Protein AF-T2G979-F1 (afdb_monomer_lite)

Sequence (339 aa):
MAGELAKRINELEETTSPAGTDSLAVDTSTGTRRATVNTLRNLATAVPPMNGVAAVGASLKAAREDHIHPTDTSRMPATHPASAITGLGDATPAAVAETGVIGTSTKPARQDHVHPVPAWIARRLTGHVTVSLNASMSAAQIQATVDAQPKNLNGYSLTFQLENGLYPMASKLSFLGFYAGSLRLQGNPANTSLAADKLAALQFAALGSEGILMGYGGAEYVVRYLKIIMGDANNAVYFLNLLCAHFVAMSTVIPGTAGAGVQASAAAAVNVSNSYFAGGGYGIASLNCSSMMSLGNASDPANLPQYGLRVAAGNIYKGGAQPAGVWAESVNTGGQIWS

Radius of gyration: 49.43 Å; chains: 1; bounding box: 86×44×157 Å

Secondary structure (DSSP, 8-state):
--HHHHHHHHTS--S-PPS---------TT---------------SPPP-SS-------SS---TT--PPP-TTS--S---GGG-------------SS-------SSS-TT-PPPPPHHHHSB--S-EEEEE-TT--HHHHHHHHHHS-SB-TT-EEEEEEPSEEEEESS-EEEES-BSSEEEEE--TT--SS-S--SEEEEE---SS-SEEEEEEEEEEEEES-EEE-SSSS-SEEEEEEEEEEEES-EEEE-TT-SEEEEEEEEEEEEEES-EEEESSEEEEESSEEEEEEES-EE-TTS--SEEEEESSEEEEEESS----SEEEEE-TTEEEE-

Foldseek 3Di:
DPVPVVVVVVVPPDDDDDPDDPFDFDDDPVDTDRDPPPDVPQAAPDFADDPDDTDDDPDPDGDHNPDHDPHPPVDDDPDDDLVPDPDDDDDDDDDADADADDAPDPDSDRNRGHDHPPVLNVLEAPEADEDEDEQVDEQVRVQVVLVPHRLHPQAYEYEDEYEFDEHEYAEAHENEARENYAYEYEYDPVLQALDQDARAEYEYAAHVEERYEYEHYEHEYEYDRYEYEYNAQAEPYEAEHYAEYEAGSYHYAHPAAAYEPYEYDNYAEYEYESYEYFEHNEPYEYEAYQEYEFYHYEYDPVGAHQEQEEYQAHEYEYYHDTYHHPDYYYYHDHYYYHD

Organism: Megalodesulfovibrio gigas (strain ATCC 19364 / DSM 1382 / NCIMB 9332 / VKM B-1759) (NCBI:txid1121448)

pLDDT: mean 81.26, std 20.13, range [39.38, 98.62]

Structure (mmCIF, N/CA/C/O backbone):
data_AF-T2G979-F1
#
_entry.id   AF-T2G979-F1
#
loop_
_atom_site.group_PDB
_atom_site.id
_atom_site.type_symbol
_atom_site.label_atom_id
_atom_site.label_alt_id
_atom_site.label_comp_id
_atom_site.label_asym_id
_atom_site.label_entity_id
_atom_site.label_seq_id
_atom_site.pdbx_PDB_ins_code
_atom_site.Cartn_x
_atom_site.Cartn_y
_atom_site.Cartn_z
_atom_site.occupancy
_atom_site.B_iso_or_equiv
_atom_site.auth_seq_id
_atom_site.auth_comp_id
_atom_site.auth_asym_id
_atom_site.auth_atom_id
_atom_site.pdbx_PDB_model_num
ATOM 1 N N . MET A 1 1 ? -37.075 23.785 133.406 1.00 55.53 1 MET A N 1
ATOM 2 C CA . MET A 1 1 ? -36.818 23.023 132.160 1.00 55.53 1 MET A CA 1
ATOM 3 C C . MET A 1 1 ? -38.109 22.576 131.447 1.00 55.53 1 MET A C 1
ATOM 5 O O . MET A 1 1 ? -38.113 21.526 130.827 1.00 55.53 1 MET A O 1
ATOM 9 N N . ALA A 1 2 ? -39.204 23.351 131.488 1.00 50.34 2 ALA A N 1
ATOM 10 C CA . ALA A 1 2 ? -40.443 23.023 130.755 1.00 50.34 2 ALA A CA 1
ATOM 11 C C . ALA A 1 2 ? -40.719 23.971 129.566 1.00 50.34 2 ALA A C 1
ATOM 13 O O . ALA A 1 2 ? -41.500 23.637 128.684 1.00 50.34 2 ALA A O 1
ATOM 14 N N . GLY A 1 3 ? -40.053 25.132 129.508 1.00 51.50 3 GLY A N 1
ATOM 15 C CA . GLY A 1 3 ? -40.277 26.149 128.468 1.00 51.50 3 GLY A CA 1
ATOM 16 C C . GLY A 1 3 ? -39.474 25.962 127.176 1.00 51.50 3 GLY A C 1
ATOM 17 O O . GLY A 1 3 ? -39.815 26.556 126.162 1.00 51.50 3 GLY A O 1
ATOM 18 N N . GLU A 1 4 ? -38.433 25.126 127.182 1.00 54.88 4 GLU A N 1
ATOM 19 C CA . GLU A 1 4 ? -37.535 24.960 126.025 1.00 54.88 4 GLU A CA 1
ATOM 20 C C . GLU A 1 4 ? -37.896 23.747 125.151 1.00 54.88 4 GLU A C 1
ATOM 22 O O . GLU A 1 4 ? -37.566 23.706 123.968 1.00 54.88 4 GLU A O 1
ATOM 27 N N . LEU A 1 5 ? -38.672 22.799 125.693 1.00 48.44 5 LEU A N 1
ATOM 28 C CA . LEU A 1 5 ? -39.225 21.684 124.920 1.00 48.44 5 LEU A CA 1
ATOM 29 C C . LEU A 1 5 ? -40.413 22.119 124.045 1.00 48.44 5 LEU A C 1
ATOM 31 O O . LEU A 1 5 ? -40.542 21.650 122.921 1.00 48.44 5 LEU A O 1
ATOM 35 N N . ALA A 1 6 ? -41.250 23.046 124.527 1.00 50.88 6 ALA A N 1
ATOM 36 C CA . ALA A 1 6 ? -42.417 23.527 123.782 1.00 50.88 6 ALA A CA 1
ATOM 37 C C . ALA A 1 6 ? -42.030 24.365 122.550 1.00 50.88 6 ALA A C 1
ATOM 39 O O . ALA A 1 6 ? -42.704 24.309 121.525 1.00 50.88 6 ALA A O 1
ATOM 40 N N . LYS A 1 7 ? -40.903 25.088 122.613 1.00 48.59 7 LYS A N 1
ATOM 41 C CA . LYS A 1 7 ? -40.410 25.891 121.485 1.00 48.59 7 LYS A CA 1
ATOM 42 C C . LYS A 1 7 ? -39.835 25.030 120.351 1.00 48.59 7 LYS A C 1
ATOM 44 O O . LYS A 1 7 ? -40.000 25.371 119.190 1.00 48.59 7 LYS A O 1
ATOM 49 N N . ARG A 1 8 ? -39.253 23.867 120.676 1.00 48.78 8 ARG A N 1
ATOM 50 C CA . ARG A 1 8 ? -38.732 22.904 119.685 1.00 48.78 8 ARG A CA 1
ATOM 51 C C . ARG A 1 8 ? -39.808 22.051 119.007 1.00 48.78 8 ARG A C 1
ATOM 53 O O . ARG A 1 8 ? -39.512 21.421 117.999 1.00 48.78 8 ARG A O 1
ATOM 60 N N . ILE A 1 9 ? -41.027 22.017 119.549 1.00 49.09 9 ILE A N 1
ATOM 61 C CA . ILE A 1 9 ? -42.158 21.295 118.945 1.00 49.09 9 ILE A CA 1
ATOM 62 C C . ILE A 1 9 ? -42.844 22.156 117.870 1.00 49.09 9 ILE A C 1
ATOM 64 O O . ILE A 1 9 ? -43.204 21.625 116.826 1.00 49.09 9 ILE A O 1
ATOM 68 N N . ASN A 1 10 ? -42.929 23.479 118.054 1.00 45.91 10 ASN A N 1
ATOM 69 C CA . ASN A 1 10 ? -43.565 24.375 117.074 1.00 45.91 10 ASN A CA 1
ATOM 70 C C . ASN A 1 10 ? -42.683 24.759 115.869 1.00 45.91 10 ASN A C 1
ATOM 72 O O . ASN A 1 10 ? -43.200 25.326 114.915 1.00 45.91 10 ASN A O 1
ATOM 76 N N . GLU A 1 11 ? -41.380 24.463 115.877 1.00 46.97 11 GLU A N 1
ATOM 77 C CA . GLU A 1 11 ? -40.474 24.759 114.746 1.00 46.97 11 GLU A CA 1
ATOM 78 C C . GLU A 1 11 ? -40.289 23.567 113.779 1.00 46.97 11 GLU A C 1
ATOM 80 O O . GLU A 1 11 ? -39.538 23.667 112.814 1.00 46.97 11 GLU A O 1
ATOM 85 N N . LEU A 1 12 ? -40.979 22.441 114.007 1.00 46.56 12 LEU A N 1
ATOM 86 C CA . LEU A 1 12 ? -40.961 21.267 113.116 1.00 46.56 12 LEU A CA 1
ATOM 87 C C . LEU A 1 12 ? -42.241 21.100 112.278 1.00 46.56 12 LEU A C 1
ATOM 89 O O . LEU A 1 12 ? -42.298 20.202 111.440 1.00 46.56 12 LEU A O 1
ATOM 93 N N . GLU A 1 13 ? -43.238 21.973 112.443 1.00 52.16 13 GLU A N 1
ATOM 94 C CA . GLU A 1 13 ? -44.425 22.038 111.578 1.00 52.16 13 GLU A CA 1
ATOM 95 C C . GLU A 1 13 ? -44.266 23.075 110.458 1.00 52.16 13 GLU A C 1
ATOM 97 O O . GLU A 1 13 ? -45.127 23.915 110.235 1.00 52.16 13 GLU A O 1
ATOM 102 N N . GLU A 1 14 ? -43.180 23.007 109.695 1.00 51.91 14 GLU A N 1
ATOM 103 C CA . GLU A 1 14 ? -43.227 23.495 108.319 1.00 51.91 14 GLU A CA 1
ATOM 104 C C . GLU A 1 14 ? -42.192 22.752 107.484 1.00 51.91 14 GLU A C 1
ATOM 106 O O . GLU A 1 14 ? -40.989 22.979 107.570 1.00 51.91 14 GLU A O 1
ATOM 111 N N . THR A 1 15 ? -42.657 21.777 106.710 1.00 46.44 15 THR A N 1
ATOM 112 C CA . THR A 1 15 ? -42.472 21.714 105.254 1.00 46.44 15 THR A CA 1
ATOM 113 C C . THR A 1 15 ? -42.854 20.319 104.766 1.00 46.44 15 THR A C 1
ATOM 115 O O . THR A 1 15 ? -42.380 19.295 105.247 1.00 46.44 15 THR A O 1
ATOM 118 N N . THR A 1 16 ? -43.709 20.311 103.745 1.00 43.81 16 THR A N 1
ATOM 119 C CA . THR A 1 16 ? -44.231 19.153 103.004 1.00 43.81 16 THR A CA 1
ATOM 120 C C . THR A 1 16 ? -45.337 18.368 103.718 1.00 43.81 16 THR A C 1
ATOM 122 O O . THR A 1 16 ? -45.116 17.427 104.470 1.00 43.81 16 THR A O 1
ATOM 125 N N . SER A 1 17 ? -46.586 18.746 103.425 1.00 39.38 17 SER A N 1
ATOM 126 C CA . SER A 1 17 ? -47.734 17.854 103.623 1.00 39.38 17 SER A CA 1
ATOM 127 C C . SER A 1 17 ? -47.486 16.533 102.879 1.00 39.38 17 SER A C 1
ATOM 129 O O . SER A 1 17 ? -47.315 16.569 101.658 1.00 39.38 17 SER A O 1
ATOM 131 N N . PRO A 1 18 ? -47.491 15.366 103.549 1.00 44.97 18 PRO A N 1
ATOM 132 C CA . PRO A 1 18 ? -47.490 14.089 102.854 1.00 44.97 18 PRO A CA 1
ATOM 133 C C . PRO A 1 18 ? -48.853 13.882 102.192 1.00 44.97 18 PRO A C 1
ATOM 135 O O . PRO A 1 18 ? -49.897 13.956 102.843 1.00 44.97 18 PRO A O 1
ATOM 138 N N . ALA A 1 19 ? -48.842 13.616 100.888 1.00 44.59 19 ALA A N 1
ATOM 139 C CA . ALA A 1 19 ? -50.030 13.270 100.126 1.00 44.59 19 ALA A CA 1
ATOM 140 C C . ALA A 1 19 ? -50.709 12.015 100.714 1.00 44.59 19 ALA A C 1
ATOM 142 O O . ALA A 1 19 ? -50.130 10.931 100.728 1.00 44.59 19 ALA A O 1
ATOM 143 N N . GLY A 1 20 ? -51.947 12.179 101.189 1.00 46.12 20 GLY A N 1
ATOM 144 C CA . GLY A 1 20 ? -52.922 11.110 101.431 1.00 46.12 20 GLY A CA 1
ATOM 145 C C . GLY A 1 20 ? -52.498 10.001 102.401 1.00 46.12 20 GLY A C 1
ATOM 146 O O . GLY A 1 20 ? -52.112 8.909 101.980 1.00 46.12 20 GLY A O 1
ATOM 147 N N . THR A 1 21 ? -52.668 10.219 103.709 1.00 41.25 21 THR A N 1
ATOM 148 C CA . THR A 1 21 ? -52.610 9.123 104.689 1.00 41.25 21 THR A CA 1
ATOM 149 C C . THR A 1 21 ? -53.912 8.328 104.672 1.00 41.25 21 THR A C 1
ATOM 151 O O . THR A 1 21 ? -54.903 8.748 105.271 1.00 41.25 21 THR A O 1
ATOM 154 N N . ASP A 1 22 ? -53.901 7.166 104.029 1.00 49.28 22 ASP A N 1
ATOM 155 C CA . ASP A 1 22 ? -54.999 6.205 104.127 1.00 49.28 22 ASP A CA 1
ATOM 156 C C . ASP A 1 22 ? -54.896 5.519 105.499 1.00 49.28 22 ASP A C 1
ATOM 158 O O . ASP A 1 22 ? -54.038 4.668 105.740 1.00 49.28 22 ASP A O 1
ATOM 162 N N . SER A 1 23 ? -55.661 6.024 106.466 1.00 48.22 23 SER A N 1
ATOM 163 C CA . SER A 1 23 ? -55.537 5.650 107.876 1.00 48.22 23 SER A CA 1
ATOM 164 C C . SER A 1 23 ? -56.446 4.462 108.184 1.00 48.22 23 SER A C 1
ATOM 166 O O . SER A 1 23 ? -57.582 4.645 108.610 1.00 48.22 23 SER A O 1
ATOM 168 N N . LEU A 1 24 ? -55.949 3.237 108.011 1.00 47.50 24 LEU A N 1
ATOM 169 C CA . LEU A 1 24 ? -56.588 2.053 108.592 1.00 47.50 24 LEU A CA 1
ATOM 170 C C . LEU A 1 24 ? -56.304 2.030 110.099 1.00 47.50 24 LEU A C 1
ATOM 172 O O . LEU A 1 24 ? -55.211 1.676 110.542 1.00 47.50 24 LEU A O 1
ATOM 176 N N . ALA A 1 25 ? -57.282 2.459 110.895 1.00 48.53 25 ALA A N 1
ATOM 177 C CA . ALA A 1 25 ? -57.238 2.317 112.343 1.00 48.53 25 ALA A CA 1
ATOM 178 C C . ALA A 1 25 ? -57.461 0.840 112.706 1.00 48.53 25 ALA A C 1
ATOM 180 O O . ALA A 1 25 ? -58.563 0.320 112.559 1.00 48.53 25 ALA A O 1
ATOM 181 N N . VAL A 1 26 ? -56.410 0.158 113.164 1.00 52.50 26 VAL A N 1
ATOM 182 C CA . VAL A 1 26 ? -56.538 -1.155 113.807 1.00 52.50 26 VAL A CA 1
ATOM 183 C C . VAL A 1 26 ? -56.747 -0.908 115.295 1.00 52.50 26 VAL A C 1
ATOM 185 O O . VAL A 1 26 ? -55.838 -0.446 115.987 1.00 52.50 26 VAL A O 1
ATOM 188 N N . ASP A 1 27 ? -57.963 -1.166 115.767 1.00 51.88 27 ASP A N 1
ATOM 189 C CA . ASP A 1 27 ? -58.305 -1.057 117.180 1.00 51.88 27 ASP A CA 1
ATOM 190 C C . ASP A 1 27 ? -57.769 -2.283 117.931 1.00 51.88 27 ASP A C 1
ATOM 192 O O . ASP A 1 27 ? -58.054 -3.429 117.580 1.00 51.88 27 ASP A O 1
ATOM 196 N N . THR A 1 28 ? -56.949 -2.043 118.950 1.00 57.50 28 THR A N 1
ATOM 197 C CA . THR A 1 28 ? -56.497 -3.087 119.874 1.00 57.50 28 THR A CA 1
ATOM 198 C C . THR A 1 28 ? -56.883 -2.663 121.277 1.00 57.50 28 THR A C 1
ATOM 200 O O . THR A 1 28 ? -56.834 -1.477 121.599 1.00 57.50 28 THR A O 1
ATOM 203 N N . SER A 1 29 ? -57.229 -3.631 122.127 1.00 54.16 29 SER A N 1
ATOM 204 C CA . SER A 1 29 ? -57.853 -3.437 123.446 1.00 54.16 29 SER A CA 1
ATOM 205 C C . SER A 1 29 ? -57.020 -2.661 124.482 1.00 54.16 29 SER A C 1
ATOM 207 O O . SER A 1 29 ? -57.389 -2.611 125.652 1.00 54.16 29 SER A O 1
ATOM 209 N N . THR A 1 30 ? -55.896 -2.062 124.086 1.00 54.25 30 THR A N 1
ATOM 210 C CA . THR A 1 30 ? -55.054 -1.195 124.921 1.00 54.25 30 THR A CA 1
ATOM 211 C C . THR A 1 30 ? -54.696 0.142 124.245 1.00 54.25 30 THR A C 1
ATOM 213 O O . THR A 1 30 ? -53.758 0.805 124.683 1.00 54.25 30 THR A O 1
ATOM 216 N N . GLY A 1 31 ? -55.426 0.556 123.199 1.00 56.09 31 GLY A N 1
ATOM 217 C CA . GLY A 1 31 ? -55.330 1.880 122.565 1.00 56.09 31 GLY A CA 1
ATOM 218 C C . GLY A 1 31 ? -54.805 1.875 121.121 1.00 56.09 31 GLY A C 1
ATOM 219 O O . GLY A 1 31 ? -54.061 0.982 120.711 1.00 56.09 31 GLY A O 1
ATOM 220 N N . THR A 1 32 ? -55.188 2.898 120.346 1.00 50.34 32 THR A N 1
ATOM 221 C CA . THR A 1 32 ? -54.881 3.046 118.912 1.00 50.34 32 THR A CA 1
ATOM 222 C C . THR A 1 32 ? -53.375 3.171 118.665 1.00 50.34 32 THR A C 1
ATOM 224 O O . THR A 1 32 ? -52.786 4.241 118.826 1.00 50.34 32 THR A O 1
ATOM 227 N N . ARG A 1 33 ? -52.723 2.086 118.237 1.00 54.12 33 ARG A N 1
ATOM 228 C CA . ARG A 1 33 ? -51.338 2.128 117.749 1.00 54.12 33 ARG A CA 1
ATOM 229 C C . ARG A 1 33 ? -51.343 2.386 116.247 1.00 54.12 33 ARG A C 1
ATOM 231 O O . ARG A 1 33 ? -51.745 1.532 115.463 1.00 54.12 33 ARG A O 1
ATOM 238 N N . ARG A 1 34 ? -50.870 3.564 115.835 1.00 53.41 34 ARG A N 1
ATOM 239 C CA . ARG A 1 34 ? -50.691 3.911 114.420 1.00 53.41 34 ARG A CA 1
ATOM 240 C C . ARG A 1 34 ? -49.469 3.155 113.883 1.00 53.41 34 ARG A C 1
ATOM 242 O O . ARG A 1 34 ? -48.339 3.608 114.029 1.00 53.41 34 ARG A O 1
ATOM 249 N N . ALA A 1 35 ? -49.679 1.969 113.318 1.00 47.78 35 ALA A N 1
ATOM 250 C CA . ALA A 1 35 ? -48.642 1.284 112.558 1.00 47.78 35 ALA A CA 1
ATOM 251 C C . ALA A 1 35 ? -48.528 1.973 111.195 1.00 47.78 35 ALA A C 1
ATOM 253 O O . ALA A 1 35 ? -49.397 1.813 110.339 1.00 47.78 35 ALA A O 1
ATOM 254 N N . THR A 1 36 ? -47.473 2.760 110.987 1.00 52.16 36 THR A N 1
ATOM 255 C CA . THR A 1 36 ? -47.123 3.230 109.645 1.00 52.16 36 THR A CA 1
ATOM 256 C C . THR A 1 36 ? -46.650 2.019 108.849 1.00 52.16 36 THR A C 1
ATOM 258 O O . THR A 1 36 ? -45.469 1.678 108.851 1.00 52.16 36 THR A O 1
ATOM 261 N N . VAL A 1 37 ? -47.577 1.327 108.190 1.00 51.56 37 VAL A N 1
ATOM 262 C CA . VAL A 1 37 ? -47.216 0.389 107.132 1.00 51.56 37 VAL A CA 1
ATOM 263 C C . VAL A 1 37 ? -46.706 1.262 105.998 1.00 51.56 37 VAL A C 1
ATOM 265 O O . VAL A 1 37 ? -47.488 1.920 105.315 1.00 51.56 37 VAL A O 1
ATOM 268 N N . ASN A 1 38 ? -45.385 1.321 105.829 1.00 53.47 38 ASN A N 1
ATOM 269 C CA . ASN A 1 38 ? -44.770 1.926 104.655 1.00 53.47 38 ASN A CA 1
ATOM 270 C C . ASN A 1 38 ? -45.055 1.007 103.458 1.00 53.47 38 ASN A C 1
ATOM 272 O O . ASN A 1 38 ? -44.195 0.257 102.998 1.00 53.47 38 ASN A O 1
ATOM 276 N N . THR A 1 39 ? -46.318 0.969 103.025 1.00 53.72 39 THR A N 1
ATOM 277 C CA . THR A 1 39 ? -46.715 0.319 101.783 1.00 53.72 39 THR A CA 1
ATOM 278 C C . THR A 1 39 ? -45.913 0.995 100.686 1.00 53.72 39 THR A C 1
ATOM 280 O O . THR A 1 39 ? -45.964 2.218 100.596 1.00 53.72 39 THR A O 1
ATOM 283 N N . LEU A 1 40 ? -45.159 0.206 99.921 1.00 56.31 40 LEU A N 1
ATOM 284 C CA . LEU A 1 40 ? -44.298 0.574 98.794 1.00 56.31 40 LEU A CA 1
ATOM 285 C C . LEU A 1 40 ? -44.973 1.578 97.834 1.00 56.31 40 LEU A C 1
ATOM 287 O O . LEU A 1 40 ? -45.454 1.192 96.776 1.00 56.31 40 LEU A O 1
ATOM 291 N N . ARG A 1 41 ? -45.049 2.863 98.191 1.00 57.53 41 ARG A N 1
ATOM 292 C CA . ARG A 1 41 ? -45.764 3.886 97.408 1.00 57.53 41 ARG A CA 1
ATOM 293 C C . ARG A 1 41 ? -44.855 4.689 96.476 1.00 57.53 41 ARG A C 1
ATOM 295 O O . ARG A 1 41 ? -45.337 5.591 95.810 1.00 57.53 41 ARG A O 1
ATOM 302 N N . ASN A 1 42 ? -43.587 4.297 96.344 1.00 62.06 42 ASN A N 1
ATOM 303 C CA . ASN A 1 42 ? -42.622 4.954 95.457 1.00 62.06 42 ASN A CA 1
ATOM 304 C C . ASN A 1 42 ? -42.187 4.014 94.317 1.00 62.06 42 ASN A C 1
ATOM 306 O O . ASN A 1 42 ? -40.995 3.847 94.062 1.00 62.06 42 ASN A O 1
ATOM 310 N N . LEU A 1 43 ? -43.140 3.323 93.685 1.00 65.25 43 LEU A N 1
ATOM 311 C CA . LEU A 1 43 ? -42.876 2.593 92.443 1.00 65.25 43 LEU A CA 1
ATOM 312 C C . LEU A 1 43 ? -42.840 3.598 91.290 1.00 65.25 43 LEU A C 1
ATOM 314 O O . LEU A 1 43 ? -43.788 4.360 91.122 1.00 65.25 43 LEU A O 1
ATOM 318 N N . ALA A 1 44 ? -41.779 3.574 90.483 1.00 71.06 44 ALA A N 1
ATOM 319 C CA . ALA A 1 44 ? -41.735 4.362 89.259 1.00 71.06 44 ALA A CA 1
ATOM 320 C C . ALA A 1 44 ? -42.884 3.964 88.316 1.00 71.06 44 ALA A C 1
ATOM 322 O O . ALA A 1 44 ? -43.021 2.797 87.946 1.00 71.06 44 ALA A O 1
ATOM 323 N N . THR A 1 45 ? -43.707 4.941 87.933 1.00 70.69 45 THR A N 1
ATOM 324 C CA . THR A 1 45 ? -44.850 4.756 87.015 1.00 70.69 45 THR A CA 1
ATOM 325 C C . THR A 1 45 ? -44.623 5.391 85.645 1.00 70.69 45 THR A C 1
ATOM 327 O O . THR A 1 45 ? -45.369 5.118 84.705 1.00 70.69 45 THR A O 1
ATOM 330 N N . ALA A 1 46 ? -43.586 6.218 85.513 1.00 76.75 46 ALA A N 1
ATOM 331 C CA . ALA A 1 46 ? -43.200 6.834 84.258 1.00 76.75 46 ALA A CA 1
ATOM 332 C C . ALA A 1 46 ? -42.308 5.904 83.429 1.00 76.75 46 ALA A C 1
ATOM 334 O O . ALA A 1 46 ? -41.510 5.121 83.949 1.00 76.75 46 ALA A O 1
ATOM 335 N N . VAL A 1 47 ? -42.432 6.028 82.112 1.00 75.31 47 VAL A N 1
ATOM 336 C CA . VAL A 1 47 ? -41.533 5.382 81.159 1.00 75.31 47 VAL A CA 1
ATOM 337 C C . VAL A 1 47 ? -40.130 6.004 81.286 1.00 75.31 47 VAL A C 1
ATOM 339 O O . VAL A 1 47 ? -40.034 7.234 81.272 1.00 75.31 47 VAL A O 1
ATOM 342 N N . PRO A 1 48 ? -39.046 5.205 81.376 1.00 76.69 48 PRO A N 1
ATOM 343 C CA . PRO A 1 48 ? -37.683 5.732 81.413 1.00 76.69 48 PRO A CA 1
ATOM 344 C C . PRO A 1 48 ? -37.375 6.624 80.196 1.00 76.69 48 PRO A C 1
ATOM 346 O O . PRO A 1 48 ? -37.712 6.239 79.070 1.00 76.69 48 PRO A O 1
ATOM 349 N N . PRO A 1 49 ? -36.711 7.782 80.372 1.00 72.88 49 PRO A N 1
ATOM 350 C CA . PRO A 1 49 ? -36.331 8.639 79.253 1.00 72.88 49 PRO A CA 1
ATOM 351 C C . PRO A 1 49 ? -35.349 7.925 78.308 1.00 72.88 49 PRO A C 1
ATOM 353 O O . PRO A 1 49 ? -34.231 7.593 78.703 1.00 72.88 49 PRO A O 1
ATOM 356 N N . MET A 1 50 ? -35.755 7.700 77.054 1.00 73.00 50 MET A N 1
ATOM 357 C CA . MET A 1 50 ? -34.902 7.224 75.956 1.00 73.00 50 MET A CA 1
ATOM 358 C C . MET A 1 50 ? -35.438 7.698 74.598 1.00 73.00 50 MET A C 1
ATOM 360 O O . MET A 1 50 ? -36.589 8.118 74.484 1.00 73.00 50 MET A O 1
ATOM 364 N N . ASN A 1 51 ? -34.614 7.630 73.551 1.00 64.00 51 ASN A N 1
ATOM 365 C CA . ASN A 1 51 ? -35.062 7.863 72.182 1.00 64.00 51 ASN A CA 1
ATOM 366 C C . ASN A 1 51 ? -35.887 6.665 71.667 1.00 64.00 51 ASN A C 1
ATOM 368 O O . ASN A 1 51 ? -35.423 5.528 71.662 1.00 64.00 51 ASN A O 1
ATOM 372 N N . GLY A 1 52 ? -37.109 6.926 71.196 1.00 67.50 52 GLY A N 1
ATOM 373 C CA . GLY A 1 52 ? -38.012 5.903 70.655 1.00 67.50 52 GLY A CA 1
ATOM 374 C C . GLY A 1 52 ? -39.115 5.472 71.627 1.00 67.50 52 GLY A C 1
ATOM 375 O O . GLY A 1 52 ? -39.511 6.230 72.507 1.00 67.50 52 GLY A O 1
ATOM 376 N N . VAL A 1 53 ? -39.664 4.270 71.421 1.00 66.88 53 VAL A N 1
ATOM 377 C CA . VAL A 1 53 ? -40.762 3.727 72.237 1.00 66.88 53 VAL A CA 1
ATOM 378 C C . VAL A 1 53 ? -40.182 2.996 73.440 1.00 66.88 53 VAL A C 1
ATOM 380 O O . VAL A 1 53 ? -39.398 2.062 73.283 1.00 66.88 53 VAL A O 1
ATOM 383 N N . ALA A 1 54 ? -40.608 3.389 74.633 1.00 71.88 54 ALA A N 1
ATOM 384 C CA . ALA A 1 54 ? -40.249 2.733 75.878 1.00 71.88 54 ALA A CA 1
ATOM 385 C C . ALA A 1 54 ? -41.509 2.350 76.662 1.00 71.88 54 ALA A C 1
ATOM 387 O O . ALA A 1 54 ? -42.577 2.932 76.471 1.00 71.88 54 ALA A O 1
ATOM 388 N N . ALA A 1 55 ? -41.389 1.338 77.519 1.00 73.44 55 ALA A N 1
ATOM 389 C CA . ALA A 1 55 ? -42.497 0.793 78.294 1.00 73.44 55 ALA A CA 1
ATOM 390 C C . ALA A 1 55 ? -42.068 0.532 79.740 1.00 73.44 55 ALA A C 1
ATOM 392 O O . ALA A 1 55 ? -40.927 0.148 80.001 1.00 73.44 55 ALA A O 1
ATOM 393 N N . VAL A 1 56 ? -42.999 0.716 80.675 1.00 74.25 56 VAL A N 1
ATOM 394 C CA . VAL A 1 56 ? -42.804 0.352 82.083 1.00 74.25 56 VAL A CA 1
ATOM 395 C C . VAL A 1 56 ? -42.872 -1.172 82.214 1.00 74.25 56 VAL A C 1
ATOM 397 O O . VAL A 1 56 ? -43.751 -1.815 81.641 1.00 74.25 56 VAL A O 1
ATOM 400 N N . GLY A 1 57 ? -41.933 -1.767 82.952 1.00 71.19 57 GLY A N 1
ATOM 401 C CA . GLY A 1 57 ? -41.933 -3.207 83.215 1.00 71.19 57 GLY A CA 1
ATOM 402 C C . GLY A 1 57 ? -43.069 -3.625 84.159 1.00 71.19 57 GLY A C 1
ATOM 403 O O . GLY A 1 57 ? -43.402 -2.905 85.090 1.00 71.19 57 GLY A O 1
ATOM 404 N N . ALA A 1 58 ? -43.630 -4.821 83.970 1.00 71.31 58 ALA A N 1
ATOM 405 C CA . ALA A 1 58 ? -44.766 -5.329 84.758 1.00 71.31 58 ALA A CA 1
ATOM 406 C C . ALA A 1 58 ? -44.379 -5.986 86.106 1.00 71.31 58 ALA A C 1
ATOM 408 O O . ALA A 1 58 ? -45.194 -6.654 86.739 1.00 71.31 58 ALA A O 1
ATOM 409 N N . SER A 1 59 ? -43.118 -5.864 86.530 1.00 71.88 59 SER A N 1
ATOM 410 C CA . SER A 1 59 ? -42.620 -6.485 87.763 1.00 71.88 59 SER A CA 1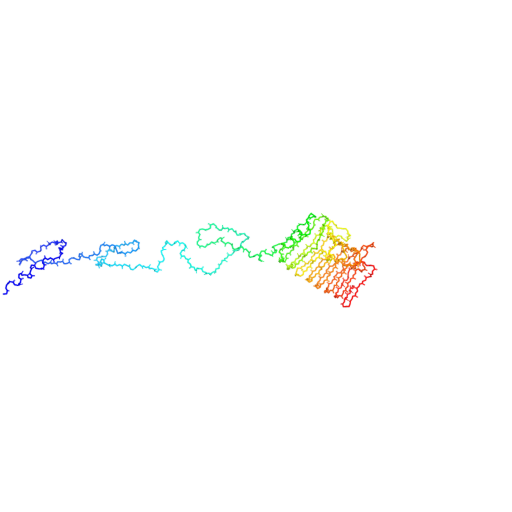
ATOM 411 C C . SER A 1 59 ? -43.138 -5.756 89.002 1.00 71.88 59 SER A C 1
ATOM 413 O O . SER A 1 59 ? -43.133 -4.532 89.052 1.00 71.88 59 SER A O 1
ATOM 415 N N . LEU A 1 60 ? -43.481 -6.508 90.052 1.00 64.75 60 LEU A N 1
ATOM 416 C CA . LEU A 1 60 ? -43.875 -5.955 91.356 1.00 64.75 60 LEU A CA 1
ATOM 417 C C . LEU A 1 60 ? -42.684 -5.436 92.190 1.00 64.75 60 LEU A C 1
ATOM 419 O O . LEU A 1 60 ? -42.869 -4.962 93.310 1.00 64.75 60 LEU A O 1
ATOM 423 N N . LYS A 1 61 ? -41.449 -5.553 91.684 1.00 64.12 61 LYS A N 1
ATOM 424 C CA . LYS A 1 61 ? -40.244 -5.023 92.342 1.00 64.12 61 LYS A CA 1
ATOM 425 C C . LYS A 1 61 ? -40.096 -3.528 92.044 1.00 64.12 61 LYS A C 1
ATOM 427 O O . LYS A 1 61 ? -40.254 -3.115 90.901 1.00 64.12 61 LYS A O 1
ATOM 432 N N . ALA A 1 62 ? -39.741 -2.738 93.056 1.00 67.38 62 ALA A N 1
ATOM 433 C CA . ALA A 1 62 ? -39.584 -1.292 92.915 1.00 67.38 62 ALA A CA 1
ATOM 434 C C . ALA A 1 62 ? -38.400 -0.904 92.006 1.00 67.38 62 ALA A C 1
ATOM 436 O O . ALA A 1 62 ? -37.304 -1.450 92.140 1.00 67.38 62 ALA A O 1
ATOM 437 N N . ALA A 1 63 ? -38.627 0.075 91.127 1.00 66.69 63 ALA A N 1
ATOM 438 C CA . ALA A 1 63 ? -37.610 0.776 90.341 1.00 66.69 63 ALA A CA 1
ATOM 439 C C . ALA A 1 63 ? -37.567 2.261 90.749 1.00 66.69 63 ALA A C 1
ATOM 441 O O . ALA A 1 63 ? -38.577 2.797 91.208 1.00 66.69 63 ALA A O 1
ATOM 442 N N . ARG A 1 64 ? -36.407 2.917 90.598 1.00 73.62 64 ARG A N 1
ATOM 443 C CA . ARG A 1 64 ? -36.246 4.356 90.882 1.00 73.62 64 ARG A CA 1
ATOM 444 C C . ARG A 1 64 ? -36.782 5.194 89.712 1.00 73.62 64 ARG A C 1
ATOM 446 O O . ARG A 1 64 ? -36.582 4.812 88.563 1.00 73.62 64 ARG A O 1
ATOM 453 N N . GLU A 1 65 ? -37.428 6.327 90.001 1.00 72.06 65 GLU A N 1
ATOM 454 C CA . GLU A 1 65 ? -37.995 7.236 88.981 1.00 72.06 65 GLU A CA 1
ATOM 455 C C . GLU A 1 65 ? -36.939 7.950 88.129 1.00 72.06 65 GLU A C 1
ATOM 457 O O . GLU A 1 65 ? -37.203 8.313 86.989 1.00 72.06 65 GLU A O 1
ATOM 462 N N . ASP A 1 66 ? -35.732 8.127 88.658 1.00 67.56 66 ASP A N 1
ATOM 463 C CA . ASP A 1 66 ? -34.614 8.796 87.988 1.00 67.56 66 ASP A CA 1
ATOM 464 C C . ASP A 1 66 ? -33.748 7.832 87.158 1.00 67.56 66 ASP A C 1
ATOM 466 O O . ASP A 1 66 ? -32.619 8.157 86.788 1.00 67.56 66 ASP A O 1
ATOM 470 N N . HIS A 1 67 ? -34.246 6.626 86.873 1.00 73.25 67 HIS A N 1
ATOM 471 C CA . HIS A 1 67 ? -33.526 5.666 86.048 1.00 73.25 67 HIS A CA 1
ATOM 472 C C . HIS A 1 67 ? -33.557 6.093 84.572 1.00 73.25 67 HIS A C 1
ATOM 474 O O . HIS A 1 67 ? -34.614 6.129 83.943 1.00 73.25 67 HIS A O 1
ATOM 480 N N . ILE A 1 68 ? -32.383 6.366 84.000 1.00 71.88 68 ILE A N 1
ATOM 481 C CA . ILE A 1 68 ? -32.201 6.757 82.596 1.00 71.88 68 ILE A CA 1
ATOM 482 C C . ILE A 1 68 ? -31.388 5.673 81.889 1.00 71.88 68 ILE A C 1
ATOM 484 O O . ILE A 1 68 ? -30.338 5.259 82.383 1.00 71.88 68 ILE A O 1
ATOM 488 N N . HIS A 1 69 ? -31.848 5.224 80.721 1.00 70.75 69 HIS A N 1
ATOM 489 C CA . HIS A 1 69 ? -31.057 4.329 79.878 1.00 70.75 69 HIS A CA 1
ATOM 490 C C . HIS A 1 69 ? -30.021 5.145 79.089 1.00 70.75 69 HIS A C 1
ATOM 492 O O . HIS A 1 69 ? -30.387 6.147 78.468 1.00 70.75 69 HIS A O 1
ATOM 498 N N . PRO A 1 70 ? -28.741 4.733 79.053 1.00 71.06 70 PRO A N 1
ATOM 499 C CA . PRO A 1 70 ? -27.774 5.330 78.142 1.00 71.06 70 PRO A CA 1
ATOM 500 C C . PRO A 1 70 ? -28.274 5.213 76.700 1.00 71.06 70 PRO A C 1
ATOM 502 O O . PRO A 1 70 ? -28.698 4.141 76.266 1.00 71.06 70 PRO A O 1
ATOM 505 N N . THR A 1 71 ? -28.225 6.313 75.949 1.00 70.06 71 THR A N 1
ATOM 506 C CA . THR A 1 71 ? -28.470 6.258 74.505 1.00 70.06 71 THR A CA 1
ATOM 507 C C . THR A 1 71 ? -27.332 5.468 73.867 1.00 70.06 71 THR A C 1
ATOM 509 O O . THR A 1 71 ? -26.173 5.869 73.968 1.00 70.06 71 THR A O 1
ATOM 512 N N . ASP A 1 72 ? -27.648 4.340 73.233 1.00 63.91 72 ASP A N 1
ATOM 513 C CA . ASP A 1 72 ? -26.669 3.548 72.494 1.00 63.91 72 ASP A CA 1
ATOM 514 C C . ASP A 1 72 ? -26.260 4.300 71.220 1.00 63.91 72 ASP A C 1
ATOM 516 O O . ASP A 1 72 ? -26.927 4.237 70.188 1.00 63.91 72 ASP A O 1
ATOM 520 N N . THR A 1 73 ? -25.163 5.052 71.304 1.00 58.62 73 THR A N 1
ATOM 521 C CA . THR A 1 73 ? -24.578 5.783 70.173 1.00 58.62 73 THR A CA 1
ATOM 522 C C . THR A 1 73 ? -23.761 4.888 69.239 1.00 58.62 73 THR A C 1
ATOM 524 O O . THR A 1 73 ? -23.302 5.364 68.203 1.00 58.62 73 THR A O 1
ATOM 527 N N . SER A 1 74 ? -23.583 3.600 69.562 1.00 58.72 74 SER A N 1
ATOM 528 C CA . SER A 1 74 ? -22.858 2.643 68.714 1.00 58.72 74 SER A CA 1
ATOM 529 C C . SER A 1 74 ? -23.733 2.032 67.615 1.00 58.72 74 SER A C 1
ATOM 531 O O . SER A 1 74 ? -23.218 1.431 66.670 1.00 58.72 74 SER A O 1
ATOM 533 N N . ARG A 1 75 ? -25.059 2.204 67.703 1.00 60.66 75 ARG A N 1
ATOM 534 C CA . ARG A 1 75 ? -26.015 1.686 66.719 1.00 60.66 75 ARG A CA 1
ATOM 535 C C . ARG A 1 75 ? -26.520 2.806 65.822 1.00 60.66 75 ARG A C 1
ATOM 537 O O . ARG A 1 75 ? -27.176 3.743 66.262 1.00 60.66 75 ARG A O 1
ATOM 544 N N . MET A 1 76 ? -26.230 2.664 64.534 1.00 55.06 76 MET A N 1
ATOM 545 C CA . MET A 1 76 ? -26.706 3.541 63.470 1.00 55.06 76 MET A CA 1
ATOM 546 C C . MET A 1 76 ? -28.248 3.431 63.339 1.00 55.06 76 MET A C 1
ATOM 548 O O . MET A 1 76 ? -28.745 2.315 63.166 1.00 55.06 76 MET A O 1
ATOM 552 N N . PRO A 1 77 ? -29.024 4.532 63.439 1.00 63.72 77 PRO A N 1
ATOM 553 C CA . PRO A 1 77 ? -30.468 4.557 63.192 1.00 63.72 77 PRO A CA 1
ATOM 554 C C . PRO A 1 77 ? -30.921 3.784 61.939 1.00 63.72 77 PRO A C 1
ATOM 556 O O . PRO A 1 77 ? -30.320 3.877 60.874 1.00 63.72 77 PRO A O 1
ATOM 559 N N . ALA A 1 78 ? -32.048 3.072 62.017 1.00 60.47 78 ALA A N 1
ATOM 560 C CA . ALA A 1 78 ? -32.592 2.335 60.866 1.00 60.47 78 ALA A CA 1
ATOM 561 C C . ALA A 1 78 ? -32.968 3.246 59.675 1.00 60.47 78 ALA A C 1
ATOM 563 O O . ALA A 1 78 ? -33.089 2.785 58.543 1.00 60.47 78 ALA A O 1
ATOM 564 N N . THR A 1 79 ? -33.126 4.548 59.919 1.00 53.72 79 THR A N 1
ATOM 565 C CA . THR A 1 79 ? -33.419 5.577 58.918 1.00 53.72 79 THR A CA 1
ATOM 566 C C . THR A 1 79 ? -32.234 6.526 58.770 1.00 53.72 79 THR A C 1
ATOM 568 O O . THR A 1 79 ? -32.311 7.693 59.153 1.00 53.72 79 THR A O 1
ATOM 571 N N . HIS A 1 80 ? -31.115 6.041 58.238 1.00 53.09 80 HIS A N 1
ATOM 572 C CA . HIS A 1 80 ? -30.059 6.938 57.776 1.00 53.09 80 HIS A CA 1
ATOM 573 C C . HIS A 1 80 ? -30.260 7.284 56.297 1.00 53.09 80 HIS A C 1
ATOM 575 O O . HIS A 1 80 ? -30.388 6.375 55.474 1.00 53.09 80 HIS A O 1
ATOM 581 N N . PRO A 1 81 ? -30.259 8.575 55.917 1.00 58.09 81 PRO A N 1
ATOM 582 C CA . PRO A 1 81 ? -30.135 8.944 54.518 1.00 58.09 81 PRO A CA 1
ATOM 583 C C . PRO A 1 81 ? -28.757 8.498 54.010 1.00 58.09 81 PRO A C 1
ATOM 585 O O . PRO A 1 81 ? -27.743 8.658 54.693 1.00 58.09 81 PRO A O 1
ATOM 588 N N . ALA A 1 82 ? -28.720 7.936 52.800 1.00 53.88 82 ALA A N 1
ATOM 589 C CA . ALA A 1 82 ? -27.521 7.357 52.185 1.00 53.88 82 ALA A CA 1
ATOM 590 C C . ALA A 1 82 ? -26.325 8.331 52.083 1.00 53.88 82 ALA A C 1
ATOM 592 O O . ALA A 1 82 ? -25.189 7.902 51.910 1.00 53.88 82 ALA A O 1
ATOM 593 N N . SER A 1 83 ? -26.564 9.634 52.238 1.00 50.03 83 SER A N 1
ATOM 594 C CA . SER A 1 83 ? -25.560 10.700 52.261 1.00 50.03 83 SER A CA 1
ATOM 595 C C . SER A 1 83 ? -24.641 10.703 53.494 1.00 50.03 83 SER A C 1
ATOM 597 O O . SER A 1 83 ? -23.690 11.477 53.519 1.00 50.03 83 SER A O 1
ATOM 599 N N . ALA A 1 84 ? -24.890 9.858 54.500 1.00 52.47 84 ALA A N 1
ATOM 600 C CA . ALA A 1 84 ? -24.088 9.790 55.726 1.00 52.47 84 ALA A CA 1
ATOM 601 C C . ALA A 1 84 ? -22.911 8.787 55.682 1.00 52.47 84 ALA A C 1
ATOM 603 O O . ALA A 1 84 ? -22.155 8.715 56.648 1.00 52.47 84 ALA A O 1
ATOM 604 N N . ILE A 1 85 ? -22.744 8.004 54.607 1.00 59.81 85 ILE A N 1
ATOM 605 C CA . ILE A 1 85 ? -21.668 7.002 54.500 1.00 59.81 85 ILE A CA 1
ATOM 606 C C . ILE A 1 85 ? -20.515 7.568 53.665 1.00 59.81 85 ILE A C 1
ATOM 608 O O . ILE A 1 85 ? -20.632 7.719 52.450 1.00 59.81 85 ILE A O 1
ATOM 612 N N . THR A 1 86 ? -19.379 7.842 54.303 1.00 51.19 86 THR A N 1
ATOM 613 C CA . THR A 1 86 ? -18.106 8.151 53.638 1.00 51.19 86 THR A CA 1
ATOM 614 C C . THR A 1 86 ? -17.129 6.980 53.815 1.00 51.19 86 THR A C 1
ATOM 616 O O . THR A 1 86 ? -16.986 6.454 54.914 1.00 51.19 86 THR A O 1
ATOM 619 N N . GLY A 1 87 ? -16.450 6.556 52.736 1.00 52.09 87 GLY A N 1
ATOM 620 C CA . GLY A 1 87 ? -15.256 5.696 52.834 1.00 52.09 87 GLY A CA 1
ATOM 621 C C . GLY A 1 87 ? -15.355 4.199 52.489 1.00 52.09 87 GLY A C 1
ATOM 622 O O . GLY A 1 87 ? -14.471 3.460 52.908 1.00 52.09 87 GLY A O 1
ATOM 623 N N . LEU A 1 88 ? -16.335 3.711 51.719 1.00 47.69 88 LEU A N 1
ATOM 624 C CA . LEU A 1 88 ? -16.294 2.311 51.252 1.00 47.69 88 LEU A CA 1
ATOM 625 C C . LEU A 1 88 ? -15.550 2.184 49.918 1.00 47.69 88 LEU A C 1
ATOM 627 O O . LEU A 1 88 ? -16.121 2.355 48.842 1.00 47.69 88 LEU A O 1
ATOM 631 N N . GLY A 1 89 ? -14.254 1.895 50.028 1.00 46.19 89 GLY A N 1
ATOM 632 C CA . GLY A 1 89 ? -13.421 1.384 48.951 1.00 46.19 89 GLY A CA 1
ATOM 633 C C . GLY A 1 89 ? -13.303 -0.145 48.981 1.00 46.19 89 GLY A C 1
ATOM 634 O O . GLY A 1 89 ? -13.397 -0.771 50.031 1.00 46.19 89 GLY A O 1
ATOM 635 N N . ASP A 1 90 ? -13.013 -0.660 47.789 1.00 41.81 90 ASP A N 1
ATOM 636 C CA . ASP A 1 90 ? -12.349 -1.920 47.436 1.00 41.81 90 ASP A CA 1
ATOM 637 C C . ASP A 1 90 ? -13.175 -3.167 47.029 1.00 41.81 90 ASP A C 1
ATOM 639 O O . ASP A 1 90 ? -13.496 -4.063 47.803 1.00 41.81 90 ASP A O 1
ATOM 643 N N . ALA A 1 91 ? -13.439 -3.182 45.714 1.00 44.41 91 ALA A N 1
ATOM 644 C CA . ALA A 1 91 ? -13.186 -4.266 44.759 1.00 44.41 91 ALA A CA 1
ATOM 645 C C . ALA A 1 91 ? -13.910 -5.622 44.896 1.00 44.41 91 ALA A C 1
ATOM 647 O O . ALA A 1 91 ? -13.444 -6.553 45.544 1.00 44.41 91 ALA A O 1
ATOM 648 N N . THR A 1 92 ? -14.933 -5.824 44.051 1.00 42.69 92 THR A N 1
ATOM 649 C CA . THR A 1 92 ? -14.771 -6.551 42.760 1.00 42.69 92 THR A CA 1
ATOM 650 C C . THR A 1 92 ? -16.078 -6.554 41.933 1.00 42.69 92 THR A C 1
ATOM 652 O O . THR A 1 92 ? -17.022 -7.253 42.295 1.00 42.69 92 THR A O 1
ATOM 655 N N . PRO A 1 93 ? -16.178 -5.810 40.807 1.00 42.66 93 PRO A N 1
ATOM 656 C CA . PRO A 1 93 ? -17.330 -5.908 39.901 1.00 42.66 93 PRO A CA 1
ATOM 657 C C . PRO A 1 93 ? -17.111 -6.887 38.741 1.00 42.66 93 PRO A C 1
ATOM 659 O O . PRO A 1 93 ? -16.080 -6.869 38.066 1.00 42.66 93 PRO A O 1
ATOM 662 N N . ALA A 1 94 ? -18.139 -7.695 38.483 1.00 42.03 94 ALA A N 1
ATOM 663 C CA . ALA A 1 94 ? -18.267 -8.579 37.334 1.00 42.03 94 ALA A CA 1
ATOM 664 C C . ALA A 1 94 ? -18.985 -7.891 36.149 1.00 42.03 94 ALA A C 1
ATOM 666 O O . ALA A 1 94 ? -20.007 -7.240 36.341 1.00 42.03 94 ALA A O 1
ATOM 667 N N . ALA A 1 95 ? -18.476 -8.174 34.942 1.00 41.34 95 ALA A N 1
ATOM 668 C CA . ALA A 1 95 ? -19.083 -8.052 33.605 1.00 41.34 95 ALA A CA 1
ATOM 669 C C . ALA A 1 95 ? -19.200 -6.659 32.931 1.00 41.34 95 ALA A C 1
ATOM 671 O O . ALA A 1 95 ? -19.543 -5.648 33.530 1.00 41.34 95 ALA A O 1
ATOM 672 N N . VAL A 1 96 ? -18.882 -6.652 31.629 1.00 45.38 96 VAL A N 1
ATOM 673 C CA . VAL A 1 96 ? -18.470 -5.526 30.764 1.00 45.38 96 VAL A CA 1
ATOM 674 C C . VAL A 1 96 ? -19.481 -5.360 29.612 1.00 45.38 96 VAL A C 1
ATOM 676 O O . VAL A 1 96 ? -19.866 -6.371 29.029 1.00 45.38 96 VAL A O 1
ATOM 679 N N . ALA A 1 97 ? -19.886 -4.133 29.244 1.00 50.41 97 ALA A N 1
ATOM 680 C CA . ALA A 1 97 ? -20.771 -3.852 28.092 1.00 50.41 97 ALA A CA 1
ATOM 681 C C . ALA A 1 97 ? -20.344 -2.595 27.287 1.00 50.41 97 ALA A C 1
ATOM 683 O O . ALA A 1 97 ? -19.601 -1.757 27.794 1.00 50.41 97 ALA A O 1
ATOM 684 N N . GLU A 1 98 ? -20.798 -2.486 26.025 1.00 45.66 98 GLU A N 1
ATOM 685 C CA . GLU A 1 98 ? -20.231 -1.636 24.947 1.00 45.66 98 GLU A CA 1
ATOM 686 C C . GLU A 1 98 ? -20.730 -0.169 24.896 1.00 45.66 98 GLU A C 1
ATOM 688 O O . GLU A 1 98 ? -20.067 0.684 24.313 1.00 45.66 98 GLU A O 1
ATOM 693 N N . THR A 1 99 ? -21.830 0.186 25.569 1.00 48.25 99 THR A N 1
ATOM 694 C CA . THR A 1 99 ? -22.307 1.582 25.693 1.00 48.25 99 THR A CA 1
ATOM 695 C C . THR A 1 99 ? -22.716 1.899 27.127 1.00 48.25 99 THR A C 1
ATOM 697 O O . THR A 1 99 ? -23.502 1.168 27.727 1.00 48.25 99 THR A O 1
ATOM 700 N N . GLY A 1 100 ? -22.197 3.006 27.670 1.00 45.19 100 GLY A N 1
ATOM 701 C CA . GLY A 1 100 ? -22.520 3.487 29.013 1.00 45.19 100 GLY A CA 1
ATOM 702 C C . GLY A 1 100 ? -23.926 4.077 29.067 1.00 45.19 100 GLY A C 1
ATOM 703 O O . GLY A 1 100 ? -24.141 5.216 28.660 1.00 45.19 100 GLY A O 1
ATOM 704 N N . VAL A 1 101 ? -24.884 3.303 29.567 1.00 50.47 101 VAL A N 1
ATOM 705 C CA . VAL A 1 101 ? -26.221 3.800 29.905 1.00 50.47 101 VAL A CA 1
ATOM 706 C C . VAL A 1 101 ? -26.174 4.368 31.319 1.00 50.47 101 VAL A C 1
ATOM 708 O O . VAL A 1 101 ? -25.580 3.775 32.219 1.00 50.47 101 VAL A O 1
ATOM 711 N N . ILE A 1 102 ? -26.794 5.532 31.523 1.00 46.66 102 ILE A N 1
ATOM 712 C CA . ILE A 1 102 ? -26.999 6.067 32.867 1.00 46.66 102 ILE A CA 1
ATOM 713 C C . ILE A 1 102 ? -27.987 5.135 33.556 1.00 46.66 102 ILE A C 1
ATOM 715 O O . ILE A 1 102 ? -29.157 5.059 33.186 1.00 46.66 102 ILE A O 1
ATOM 719 N N . GLY A 1 103 ? -27.486 4.401 34.531 1.00 51.75 103 GLY A N 1
ATOM 720 C CA . GLY A 1 103 ? -28.291 3.564 35.385 1.00 51.75 103 GLY A CA 1
ATOM 721 C C . GLY A 1 103 ? -29.501 4.270 36.001 1.00 51.75 103 GLY A C 1
ATOM 722 O O . GLY A 1 103 ? -29.358 5.372 36.532 1.00 51.75 103 GLY A O 1
ATOM 723 N N . THR A 1 104 ? -30.682 3.649 35.947 1.00 49.31 104 THR A N 1
ATOM 724 C CA . THR A 1 104 ? -31.916 4.134 36.598 1.00 49.31 104 THR A CA 1
ATOM 725 C C . THR A 1 104 ? -32.104 3.564 38.010 1.00 49.31 104 THR A C 1
ATOM 727 O O . THR A 1 104 ? -33.135 3.797 38.643 1.00 49.31 104 THR A O 1
ATOM 730 N N . SER A 1 105 ? -31.120 2.823 38.530 1.00 50.84 105 SER A N 1
ATOM 731 C CA . SER A 1 105 ? -31.179 2.182 39.841 1.00 50.84 105 SER A CA 1
ATOM 732 C C . SER A 1 105 ? -31.218 3.187 40.995 1.00 50.84 105 SER A C 1
ATOM 734 O O . SER A 1 105 ? -30.424 4.122 41.081 1.00 50.84 105 SER A O 1
ATOM 736 N N . THR A 1 106 ? -32.122 2.938 41.941 1.00 54.22 106 THR A N 1
ATOM 737 C CA . THR A 1 106 ? -32.322 3.723 43.168 1.00 54.22 106 THR A CA 1
ATOM 738 C C . THR A 1 106 ? -31.511 3.200 44.364 1.00 54.22 106 THR A C 1
ATOM 740 O O . THR A 1 106 ? -31.752 3.613 45.499 1.00 54.22 106 THR A O 1
ATOM 743 N N . LYS A 1 107 ? -30.551 2.284 44.150 1.00 47.66 107 LYS A N 1
ATOM 744 C CA . LYS A 1 107 ? -29.737 1.677 45.222 1.00 47.66 107 LYS A CA 1
ATOM 745 C C . LYS A 1 107 ? -28.406 2.422 45.467 1.00 47.66 107 LYS A C 1
ATOM 747 O O . LYS A 1 107 ? -27.861 2.997 44.527 1.00 47.66 107 LYS A O 1
ATOM 752 N N . PRO A 1 108 ? -27.823 2.365 46.689 1.00 45.28 108 PRO A N 1
ATOM 753 C CA . PRO A 1 108 ? -26.646 3.163 47.090 1.00 45.28 108 PRO A CA 1
ATOM 754 C C . PRO A 1 108 ? -25.304 2.833 46.409 1.00 45.28 108 PRO A C 1
ATOM 756 O O . PRO A 1 108 ? -24.288 3.438 46.729 1.00 45.28 108 PRO A O 1
ATOM 759 N N . ALA A 1 109 ? -25.279 1.920 45.446 1.00 47.19 109 ALA A N 1
ATOM 760 C CA . ALA A 1 109 ? -24.195 1.782 44.487 1.00 47.19 109 ALA A CA 1
ATOM 761 C C . ALA A 1 109 ? -24.851 1.507 43.137 1.00 47.19 109 ALA A C 1
ATOM 763 O O . ALA A 1 109 ? -25.724 0.641 43.037 1.00 47.19 109 ALA A O 1
ATOM 764 N N . ARG A 1 110 ? -24.472 2.277 42.116 1.00 55.62 110 ARG A N 1
ATOM 765 C CA . ARG A 1 110 ? -24.999 2.155 40.756 1.00 55.62 110 ARG A CA 1
ATOM 766 C C . ARG A 1 110 ? -24.588 0.795 40.185 1.00 55.62 110 ARG A C 1
ATOM 768 O O . ARG A 1 110 ? -23.536 0.663 39.570 1.00 55.62 110 ARG A O 1
ATOM 775 N N . GLN A 1 111 ? -25.397 -0.230 40.436 1.00 49.78 111 GLN A N 1
ATOM 776 C CA . GLN A 1 111 ? -25.210 -1.607 39.952 1.00 49.78 111 GLN A CA 1
ATOM 777 C C . GLN A 1 111 ? -25.268 -1.706 38.413 1.00 49.78 111 GLN A C 1
ATOM 779 O O . GLN A 1 111 ? -24.992 -2.743 37.827 1.00 49.78 111 GLN A O 1
ATOM 784 N N . ASP A 1 112 ? -25.642 -0.602 37.785 1.00 53.44 112 ASP A N 1
ATOM 785 C CA . ASP A 1 112 ? -25.853 -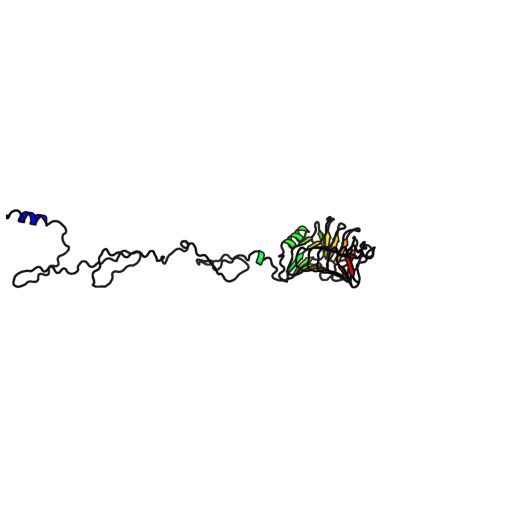0.343 36.373 1.00 53.44 112 ASP A CA 1
ATOM 786 C C . ASP A 1 112 ? -24.866 0.699 35.813 1.00 53.44 112 ASP A C 1
ATOM 788 O O . ASP A 1 112 ? -24.948 1.062 34.641 1.00 53.44 112 ASP A O 1
ATOM 792 N N . HIS A 1 113 ? -23.915 1.186 36.620 1.00 55.47 113 HIS A N 1
ATOM 793 C CA . HIS A 1 113 ? -22.858 2.062 36.127 1.00 55.47 113 HIS A CA 1
ATOM 794 C C . HIS A 1 113 ? -21.780 1.239 35.426 1.00 55.47 113 HIS A C 1
ATOM 796 O O . HIS A 1 113 ? -20.916 0.627 36.051 1.00 55.47 113 HIS A O 1
ATOM 802 N N . VAL A 1 114 ? -21.837 1.250 34.100 1.00 59.50 114 VAL A N 1
ATOM 803 C CA . VAL A 1 114 ? -20.831 0.647 33.228 1.00 59.50 114 VAL A CA 1
ATOM 804 C C . VAL A 1 114 ? -19.706 1.659 33.006 1.00 59.50 114 VAL A C 1
ATOM 806 O O . VAL A 1 114 ? -19.960 2.782 32.565 1.00 59.50 114 VAL A O 1
ATOM 809 N N . HIS A 1 115 ? -18.456 1.276 33.282 1.00 51.72 115 HIS A N 1
ATOM 810 C CA . HIS A 1 115 ? -17.309 2.066 32.832 1.00 51.72 115 HIS A CA 1
ATOM 811 C C . HIS A 1 115 ? -17.178 1.921 31.314 1.00 51.72 115 HIS A C 1
ATOM 813 O O . HIS A 1 115 ? -17.244 0.792 30.817 1.00 51.72 115 HIS A O 1
ATOM 819 N N . PRO A 1 116 ? -16.949 3.019 30.572 1.00 56.91 116 PRO A N 1
ATOM 820 C CA . PRO A 1 116 ? -16.603 2.925 29.165 1.00 56.91 116 PRO A CA 1
ATOM 821 C C . PRO A 1 116 ? -15.436 1.955 29.019 1.00 56.91 116 PRO A C 1
ATOM 823 O O . PRO A 1 116 ? -14.457 2.051 29.768 1.00 56.91 116 PRO A O 1
ATOM 826 N N . VAL A 1 117 ? -15.537 1.029 28.064 1.00 56.72 117 VAL A N 1
ATOM 827 C CA . VAL A 1 117 ? -14.397 0.207 27.665 1.00 56.72 117 VAL A CA 1
ATOM 828 C C . VAL A 1 117 ? -13.227 1.171 27.448 1.00 56.72 117 VAL A C 1
ATOM 830 O O . VAL A 1 117 ? -13.373 2.109 26.656 1.00 56.72 117 VAL A O 1
ATOM 833 N N . PRO A 1 118 ? -12.100 1.017 28.171 1.00 56.22 118 PRO A N 1
ATOM 834 C CA . PRO A 1 118 ? -10.966 1.903 27.994 1.00 56.22 118 PRO A CA 1
ATOM 835 C C . PRO A 1 118 ? -10.647 1.972 26.508 1.00 56.22 118 PRO A C 1
ATOM 837 O O . PRO A 1 118 ? -10.608 0.927 25.856 1.00 56.22 118 PRO A O 1
ATOM 840 N N . ALA A 1 119 ? -10.452 3.177 25.964 1.00 55.44 119 ALA A N 1
ATOM 841 C CA . ALA A 1 119 ? -10.364 3.370 24.518 1.00 55.44 119 ALA A CA 1
ATOM 842 C C . ALA A 1 119 ? -9.384 2.385 23.864 1.00 55.44 119 ALA A C 1
ATOM 844 O O . ALA A 1 119 ? -9.649 1.921 22.773 1.00 55.44 119 ALA A O 1
ATOM 845 N N . TRP A 1 120 ? -8.317 1.973 24.557 1.00 47.97 120 TRP A N 1
ATOM 846 C CA . TRP A 1 120 ? -7.345 0.981 24.093 1.00 47.97 120 TRP A CA 1
ATOM 847 C C . TRP A 1 120 ? -7.863 -0.472 23.971 1.00 47.97 120 TRP A C 1
ATOM 849 O O . TRP A 1 120 ? -7.369 -1.187 23.103 1.00 47.97 120 TRP A O 1
ATOM 859 N N . ILE A 1 121 ? -8.860 -0.911 24.756 1.00 49.97 121 ILE A N 1
ATOM 860 C CA . ILE A 1 121 ? -9.540 -2.217 24.592 1.00 49.97 121 ILE A CA 1
ATOM 861 C C . ILE A 1 121 ? -10.557 -2.162 23.438 1.00 49.97 121 ILE A C 1
ATOM 863 O O . ILE A 1 121 ? -10.701 -3.146 22.715 1.00 49.97 121 ILE A O 1
ATOM 867 N N . ALA A 1 122 ? -11.211 -1.013 23.221 1.00 56.00 122 ALA A N 1
ATOM 868 C CA . ALA A 1 122 ? -12.089 -0.770 22.069 1.00 56.00 122 ALA A CA 1
ATOM 869 C C . ALA A 1 122 ? -11.315 -0.473 20.763 1.00 56.00 122 ALA A C 1
ATOM 871 O O . ALA A 1 122 ? -11.860 -0.590 19.672 1.00 56.00 122 ALA A O 1
ATOM 872 N N . ARG A 1 123 ? -10.020 -0.128 20.840 1.00 76.50 123 ARG A N 1
ATOM 873 C CA . ARG A 1 123 ? -9.167 0.225 19.684 1.00 76.50 123 ARG A CA 1
ATOM 874 C C . ARG A 1 123 ? -8.540 -0.980 18.988 1.00 76.50 123 ARG A C 1
ATOM 876 O O . ARG A 1 123 ? -7.468 -0.856 18.387 1.00 76.50 123 ARG A O 1
ATOM 883 N N . ARG A 1 124 ? -9.172 -2.146 19.091 1.00 89.88 124 ARG A N 1
ATOM 884 C CA . ARG A 1 124 ? -8.782 -3.340 18.345 1.00 89.88 124 ARG A CA 1
ATOM 885 C C . ARG A 1 124 ? -9.919 -3.780 17.445 1.00 89.88 124 ARG A C 1
ATOM 887 O O . ARG A 1 124 ? -11.082 -3.639 17.809 1.00 89.88 124 ARG A O 1
ATOM 894 N N . LEU A 1 125 ? -9.580 -4.334 16.292 1.00 93.19 125 LEU A N 1
ATOM 895 C CA . LEU A 1 125 ? -10.582 -4.896 15.400 1.00 93.19 125 LEU A CA 1
ATOM 896 C C . LEU A 1 125 ? -11.264 -6.102 16.075 1.00 93.19 125 LEU A C 1
ATOM 898 O O . LEU A 1 125 ? -10.606 -6.945 16.688 1.00 93.19 125 LEU A O 1
ATOM 902 N N . THR A 1 126 ? -12.589 -6.181 15.994 1.00 93.00 126 THR A N 1
ATOM 903 C CA . THR A 1 126 ? -13.385 -7.278 16.579 1.00 93.00 126 THR A CA 1
ATOM 904 C C . THR A 1 126 ? -13.837 -8.305 15.542 1.00 93.00 126 THR A C 1
ATOM 906 O O . THR A 1 126 ? -14.319 -9.371 15.912 1.00 93.00 126 THR A O 1
ATOM 909 N N . GLY A 1 127 ? -13.625 -8.020 14.258 1.00 96.06 127 GLY A N 1
ATOM 910 C CA . GLY A 1 127 ? -13.913 -8.898 13.129 1.00 96.06 127 GLY A CA 1
ATOM 911 C C . GLY A 1 127 ? -13.279 -8.361 11.848 1.00 96.06 127 GLY A C 1
ATOM 912 O O . GLY A 1 127 ? -12.617 -7.329 11.864 1.00 96.06 127 GLY A O 1
ATOM 913 N N . HIS A 1 128 ? -13.470 -9.039 10.718 1.00 97.81 128 HIS A N 1
ATOM 914 C CA . HIS A 1 128 ? -13.020 -8.514 9.426 1.00 97.81 128 HIS A CA 1
ATOM 915 C C . HIS A 1 128 ? -13.812 -7.254 9.058 1.00 97.81 128 HIS A C 1
ATOM 917 O O . HIS A 1 128 ? -15.040 -7.265 9.088 1.00 97.81 128 HIS A O 1
ATOM 923 N N . VAL A 1 129 ? -13.115 -6.185 8.677 1.00 97.88 129 VAL A N 1
ATOM 924 C CA . VAL A 1 129 ? -13.736 -4.903 8.322 1.00 97.88 129 VAL A CA 1
ATOM 925 C C . VAL A 1 129 ? -13.315 -4.495 6.920 1.00 97.88 129 VAL A C 1
ATOM 927 O O . VAL A 1 129 ? -12.143 -4.596 6.551 1.00 97.88 129 VAL A O 1
ATOM 930 N N . THR A 1 130 ? -14.285 -4.011 6.146 1.00 98.19 130 THR A N 1
ATOM 931 C CA . THR A 1 130 ? -14.046 -3.335 4.871 1.00 98.19 130 THR A CA 1
ATOM 932 C C . THR A 1 130 ? -14.517 -1.894 4.979 1.00 98.19 130 THR A C 1
ATOM 934 O O . THR A 1 130 ? -15.655 -1.634 5.355 1.00 98.19 130 THR A O 1
ATOM 937 N N . VAL A 1 131 ? -13.627 -0.971 4.644 1.00 98.12 131 VAL A N 1
ATOM 938 C CA . VAL A 1 131 ? -13.868 0.462 4.550 1.00 98.12 131 VAL A CA 1
ATOM 939 C C . VAL A 1 131 ? -13.875 0.820 3.070 1.00 98.12 131 VAL A C 1
ATOM 941 O O . VAL A 1 131 ? -12.833 0.775 2.416 1.00 98.12 131 VAL A O 1
ATOM 944 N N . SER A 1 132 ? -15.048 1.142 2.533 1.00 97.38 132 SER A N 1
ATOM 945 C CA . SER A 1 132 ? -15.180 1.579 1.141 1.00 97.38 132 SER A CA 1
ATOM 946 C C . SER A 1 132 ? -14.718 3.027 0.986 1.00 97.38 132 SER A C 1
ATOM 948 O O . SER A 1 132 ? -15.108 3.899 1.761 1.00 97.38 132 SER A O 1
ATOM 950 N N . LEU A 1 133 ? -13.898 3.281 -0.029 1.00 97.62 133 LEU A N 1
ATOM 951 C CA . LEU A 1 133 ? -13.388 4.592 -0.410 1.00 97.62 133 LEU A CA 1
ATOM 952 C C . LEU A 1 133 ? -13.912 4.917 -1.806 1.00 97.62 133 LEU A C 1
ATOM 954 O O . LEU A 1 133 ? -13.678 4.151 -2.738 1.00 97.62 133 LEU A O 1
ATOM 958 N N . ASN A 1 134 ? -14.563 6.062 -1.980 1.00 95.12 134 ASN A N 1
ATOM 959 C CA . ASN A 1 134 ? -15.075 6.495 -3.283 1.00 95.12 134 ASN A CA 1
ATOM 960 C C . ASN A 1 134 ? -14.167 7.564 -3.914 1.00 95.12 134 ASN A C 1
ATOM 962 O O . ASN A 1 134 ? -13.459 8.285 -3.207 1.00 95.12 134 ASN A O 1
ATOM 966 N N . ALA A 1 135 ? -14.212 7.689 -5.242 1.00 95.12 135 ALA A N 1
ATOM 967 C CA . ALA A 1 135 ? -13.318 8.559 -6.014 1.00 95.12 135 ALA A CA 1
ATOM 968 C C . ALA A 1 135 ? -13.490 10.069 -5.752 1.00 95.12 135 ALA A C 1
ATOM 970 O O . ALA A 1 135 ? -12.642 10.857 -6.160 1.00 95.12 135 ALA A O 1
ATOM 971 N N . SER A 1 136 ? -14.557 10.487 -5.057 1.00 96.00 136 SER A N 1
ATOM 972 C CA . SER A 1 136 ? -14.753 11.891 -4.667 1.00 96.00 136 SER A CA 1
ATOM 973 C C . SER A 1 136 ? -13.991 12.280 -3.394 1.00 96.00 136 SER A C 1
ATOM 975 O O . SER A 1 136 ? -13.854 13.468 -3.101 1.00 96.00 136 SER A O 1
ATOM 977 N N . MET A 1 137 ? -13.479 11.302 -2.635 1.00 97.56 137 MET A N 1
ATOM 978 C CA . MET A 1 137 ? -12.686 11.572 -1.440 1.00 97.56 137 MET A CA 1
ATOM 979 C C . MET A 1 137 ? -11.322 12.159 -1.811 1.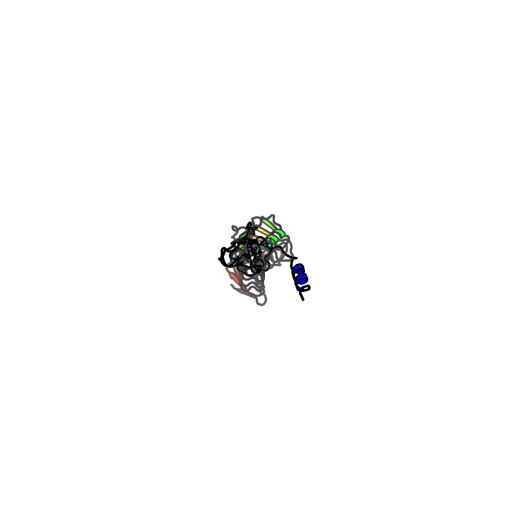00 97.56 137 MET A C 1
ATOM 981 O O . MET A 1 137 ? -10.542 11.566 -2.555 1.00 97.56 137 MET A O 1
ATOM 985 N N . SER A 1 138 ? -10.998 13.303 -1.217 1.00 97.38 138 SER A N 1
ATOM 986 C CA . SER A 1 138 ? -9.650 13.873 -1.264 1.00 97.38 138 SER A CA 1
ATOM 987 C C . SER A 1 138 ? -8.632 12.990 -0.532 1.00 97.38 138 SER A C 1
ATOM 989 O O . SER A 1 138 ? -8.980 12.230 0.377 1.00 97.38 138 SER A O 1
ATOM 991 N N . ALA A 1 139 ? -7.345 13.160 -0.851 1.00 96.94 139 ALA A N 1
ATOM 992 C CA . ALA A 1 139 ? -6.255 12.469 -0.155 1.00 96.94 139 ALA A CA 1
ATOM 993 C C . ALA A 1 139 ? -6.307 12.667 1.373 1.00 96.94 139 ALA A C 1
ATOM 995 O O . ALA A 1 139 ? -6.122 11.714 2.124 1.00 96.94 139 ALA A O 1
ATOM 996 N N . ALA A 1 140 ? -6.640 13.878 1.838 1.00 97.62 140 ALA A N 1
ATOM 997 C CA . ALA A 1 140 ? -6.767 14.182 3.263 1.00 97.62 140 ALA A CA 1
ATOM 998 C C . ALA A 1 140 ? -7.924 13.420 3.932 1.00 97.62 140 ALA A C 1
ATOM 1000 O O . ALA A 1 140 ? -7.773 12.929 5.047 1.00 97.62 140 ALA A O 1
ATOM 1001 N N . GLN A 1 141 ? -9.065 13.275 3.252 1.00 98.25 141 GLN A N 1
ATOM 1002 C CA . GLN A 1 141 ? -10.203 12.508 3.771 1.00 98.25 141 GLN A CA 1
ATOM 1003 C C . GLN A 1 141 ? -9.902 11.007 3.821 1.00 98.25 141 GLN A C 1
ATOM 1005 O O . GLN A 1 141 ? -10.265 10.336 4.789 1.00 98.25 141 GLN A O 1
ATOM 1010 N N . ILE A 1 142 ? -9.211 10.478 2.807 1.00 98.56 142 ILE A N 1
ATOM 1011 C CA . ILE A 1 142 ? -8.756 9.083 2.810 1.00 98.56 142 ILE A CA 1
ATOM 1012 C C . ILE A 1 142 ? -7.774 8.867 3.963 1.00 98.56 142 ILE A C 1
ATOM 1014 O O . ILE A 1 142 ? -7.965 7.946 4.754 1.00 98.56 142 ILE A O 1
ATOM 1018 N N . GLN A 1 143 ? -6.779 9.743 4.120 1.00 98.31 143 GLN A N 1
ATOM 1019 C CA . GLN A 1 143 ? -5.807 9.644 5.206 1.00 98.31 143 GLN A CA 1
ATOM 1020 C C . GLN A 1 143 ? -6.477 9.726 6.586 1.00 98.31 143 GLN A C 1
ATOM 1022 O O . GLN A 1 143 ? -6.222 8.878 7.435 1.00 98.31 143 GLN A O 1
ATOM 1027 N N . ALA A 1 144 ? -7.414 10.656 6.790 1.00 96.94 144 ALA A N 1
ATOM 1028 C CA . ALA A 1 144 ? -8.180 10.743 8.034 1.00 96.94 144 ALA A CA 1
ATOM 1029 C C . ALA A 1 144 ? -8.967 9.452 8.323 1.00 96.94 144 ALA A C 1
ATOM 1031 O O . ALA A 1 144 ? -9.039 9.003 9.467 1.00 96.94 144 ALA A O 1
ATOM 1032 N N . THR A 1 145 ? -9.506 8.811 7.282 1.00 97.25 145 THR A N 1
ATOM 1033 C CA . THR A 1 145 ? -10.190 7.517 7.406 1.00 97.25 145 THR A CA 1
ATOM 1034 C C . THR A 1 145 ? -9.222 6.412 7.838 1.00 97.25 145 THR A C 1
ATOM 1036 O O . THR A 1 145 ? -9.582 5.592 8.682 1.00 97.25 145 THR A O 1
ATOM 1039 N N . VAL A 1 146 ? -7.993 6.404 7.309 1.00 97.38 146 VAL A N 1
ATOM 1040 C CA . VAL A 1 146 ? -6.916 5.476 7.705 1.00 97.38 146 VAL A CA 1
ATOM 1041 C C . VAL A 1 146 ? -6.481 5.697 9.155 1.00 97.38 146 VAL A C 1
ATOM 1043 O O . VAL A 1 146 ? -6.260 4.738 9.905 1.00 97.38 146 VAL A O 1
ATOM 1046 N N . ASP A 1 147 ? -6.368 6.954 9.568 1.00 95.75 147 ASP A N 1
ATOM 1047 C CA . ASP A 1 147 ? -5.920 7.332 10.906 1.00 95.75 147 ASP A CA 1
ATOM 1048 C C . ASP A 1 147 ? -6.964 7.028 11.981 1.00 95.75 147 ASP A C 1
ATOM 1050 O O . ASP A 1 147 ? -6.596 6.653 13.096 1.00 95.75 147 ASP A O 1
ATOM 1054 N N . ALA A 1 148 ? -8.249 7.081 11.624 1.00 94.31 148 ALA A N 1
ATOM 1055 C CA . ALA A 1 148 ? -9.354 6.711 12.501 1.00 94.31 148 ALA A CA 1
ATOM 1056 C C . ALA A 1 148 ? -9.433 5.200 12.799 1.00 94.31 148 ALA A C 1
ATOM 1058 O O . ALA A 1 148 ? -10.064 4.808 13.782 1.00 94.31 148 ALA A O 1
ATOM 1059 N N . GLN A 1 149 ? -8.808 4.337 11.984 1.00 95.06 149 GLN A N 1
ATOM 1060 C CA . GLN A 1 149 ? -8.906 2.889 12.178 1.00 95.06 149 GLN A CA 1
ATOM 1061 C C . GLN A 1 149 ? -8.076 2.378 13.370 1.00 95.06 149 GLN A C 1
ATOM 1063 O O . GLN A 1 149 ? -6.972 2.878 13.637 1.00 95.06 149 GLN A O 1
ATOM 1068 N N . PRO A 1 150 ? -8.550 1.322 14.061 1.00 93.69 150 PRO A N 1
ATOM 1069 C CA . PRO A 1 150 ? -7.775 0.649 15.093 1.00 93.69 150 PRO A CA 1
ATOM 1070 C C . PRO A 1 150 ? -6.482 0.074 14.508 1.00 93.69 150 PRO A C 1
ATOM 1072 O O . PRO A 1 150 ? -6.483 -0.601 13.481 1.00 93.69 150 PRO A O 1
ATOM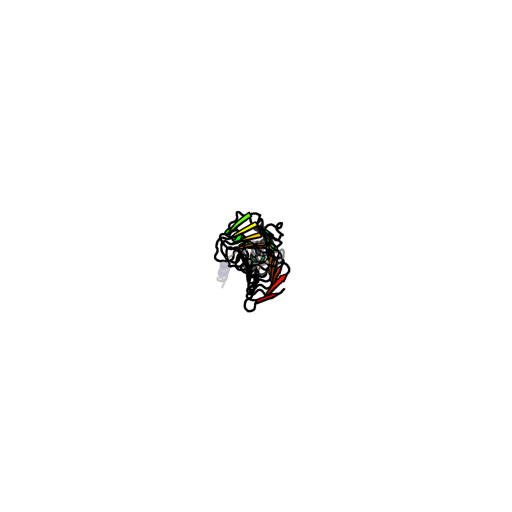 1075 N N . LYS A 1 151 ? -5.357 0.337 15.180 1.00 93.94 151 LYS A N 1
ATOM 1076 C CA . LYS A 1 151 ? -4.038 -0.134 14.729 1.00 93.94 151 LYS A CA 1
ATOM 1077 C C . LYS A 1 151 ? -3.770 -1.589 15.126 1.00 93.94 151 LYS A C 1
ATOM 1079 O O . LYS A 1 151 ? -3.034 -2.284 14.432 1.00 93.94 151 LYS A O 1
ATOM 1084 N N . ASN A 1 152 ? -4.398 -2.061 16.205 1.00 94.94 152 ASN A N 1
ATOM 1085 C CA . ASN A 1 152 ? -4.403 -3.472 16.570 1.00 94.94 152 ASN A CA 1
ATOM 1086 C C . ASN A 1 152 ? -5.475 -4.208 15.761 1.00 94.94 152 ASN A C 1
ATOM 1088 O O . ASN A 1 152 ? -6.670 -4.022 15.997 1.00 94.94 152 ASN A O 1
ATOM 1092 N N . LEU A 1 153 ? -5.060 -5.053 14.828 1.00 96.06 153 LEU A N 1
ATOM 1093 C CA . LEU A 1 153 ? -5.977 -5.783 13.960 1.00 96.06 153 LEU A CA 1
ATOM 1094 C C . LEU A 1 153 ? -6.499 -7.084 14.596 1.00 96.06 153 LEU A C 1
ATOM 1096 O O . LEU A 1 153 ? -7.440 -7.668 14.071 1.00 96.06 153 LEU A O 1
ATOM 1100 N N . ASN A 1 154 ? -5.952 -7.510 15.744 1.00 95.69 154 ASN A N 1
ATOM 1101 C CA . ASN A 1 154 ? -6.433 -8.636 16.558 1.00 95.69 154 ASN A CA 1
ATOM 1102 C C . ASN A 1 154 ? -6.659 -9.958 15.784 1.00 95.69 154 ASN A C 1
ATOM 1104 O O . ASN A 1 154 ? -7.621 -10.681 16.020 1.00 95.69 154 ASN A O 1
ATOM 1108 N N . GLY A 1 155 ? -5.781 -10.255 14.830 1.00 96.44 155 GLY A N 1
ATOM 1109 C CA . GLY A 1 155 ? -5.826 -11.415 13.938 1.00 96.44 155 GLY A CA 1
ATOM 1110 C C . GLY A 1 155 ? -6.727 -11.241 12.712 1.00 96.44 155 GLY A C 1
ATOM 1111 O O . GLY A 1 155 ? -6.705 -12.082 11.817 1.00 96.44 155 GLY A O 1
ATOM 1112 N N . TYR A 1 156 ? -7.493 -10.154 12.632 1.00 98.00 156 TYR A N 1
ATOM 1113 C CA . TYR A 1 156 ? -8.442 -9.905 11.554 1.00 98.00 156 TYR A CA 1
ATOM 1114 C C . TYR A 1 156 ? -7.834 -9.100 10.400 1.00 98.00 156 TYR A C 1
ATOM 1116 O O . TYR A 1 156 ? -6.690 -8.636 10.438 1.00 98.00 156 TYR A O 1
ATOM 1124 N N . SER A 1 157 ? -8.633 -8.939 9.342 1.00 98.00 157 SER A N 1
ATOM 1125 C CA . SER A 1 157 ? -8.278 -8.124 8.182 1.00 98.00 157 SER A CA 1
ATOM 1126 C C . SER A 1 157 ? -9.030 -6.799 8.173 1.00 98.00 157 SER A C 1
ATOM 1128 O O . SER A 1 157 ? -10.262 -6.799 8.223 1.00 98.00 157 SER A O 1
ATOM 1130 N N . LEU A 1 158 ? -8.299 -5.703 7.995 1.00 98.50 158 LEU A N 1
ATOM 1131 C CA . LEU A 1 158 ? -8.838 -4.382 7.694 1.00 98.50 158 LEU A CA 1
ATOM 1132 C C . LEU A 1 158 ? -8.559 -4.061 6.225 1.00 98.50 158 LEU A C 1
ATOM 1134 O O . LEU A 1 158 ? -7.403 -3.956 5.820 1.00 98.50 158 LEU A O 1
ATOM 1138 N N . THR A 1 159 ? -9.614 -3.925 5.426 1.00 98.62 159 THR A N 1
ATOM 1139 C CA . THR A 1 159 ? -9.515 -3.671 3.984 1.00 98.62 159 THR A CA 1
ATOM 1140 C C . THR A 1 159 ? -10.021 -2.278 3.652 1.00 98.62 159 THR A C 1
ATOM 1142 O O . THR A 1 159 ? -11.187 -1.985 3.873 1.00 98.62 159 THR A O 1
ATOM 1145 N N . PHE A 1 160 ? -9.176 -1.439 3.068 1.00 98.56 160 PHE A N 1
ATOM 1146 C CA . PHE A 1 160 ? -9.576 -0.217 2.383 1.00 98.56 160 PHE A CA 1
ATOM 1147 C C . PHE A 1 160 ? -9.847 -0.552 0.919 1.00 98.56 160 PHE A C 1
ATOM 1149 O O . PHE A 1 160 ? -8.923 -0.852 0.160 1.00 98.56 160 PHE A O 1
ATOM 1156 N N . GLN A 1 161 ? -11.120 -0.549 0.545 1.00 98.12 161 GLN A N 1
ATOM 1157 C CA . GLN A 1 161 ? -11.594 -0.914 -0.783 1.00 98.12 161 GLN A CA 1
ATOM 1158 C C . GLN A 1 161 ? -11.826 0.356 -1.600 1.00 98.12 161 GLN A C 1
ATOM 1160 O O . GLN A 1 161 ? -12.765 1.094 -1.322 1.00 98.12 161 GLN A O 1
ATOM 1165 N N . LEU A 1 162 ? -11.006 0.602 -2.620 1.00 98.12 162 LEU A N 1
ATOM 1166 C CA . LEU A 1 162 ? -11.291 1.628 -3.616 1.00 98.12 162 LEU A CA 1
ATOM 1167 C C . LEU A 1 162 ? -12.372 1.123 -4.572 1.00 98.12 162 LEU A C 1
ATOM 1169 O O . LEU A 1 162 ? -12.294 0.007 -5.098 1.00 98.12 162 LEU A O 1
ATOM 1173 N N . GLU A 1 163 ? -13.375 1.955 -4.799 1.00 96.69 163 GLU A N 1
ATOM 1174 C CA . GLU A 1 163 ? -14.309 1.808 -5.906 1.00 96.69 163 GLU A CA 1
ATOM 1175 C C . GLU A 1 163 ? -13.613 2.075 -7.251 1.00 96.69 163 GLU A C 1
ATOM 1177 O O . GLU A 1 163 ? -12.476 2.551 -7.322 1.00 96.69 163 GLU A O 1
ATOM 1182 N N . ASN A 1 164 ? -14.294 1.742 -8.350 1.00 96.44 164 ASN A N 1
ATOM 1183 C CA . ASN A 1 164 ? -13.800 2.095 -9.676 1.00 96.44 164 ASN A CA 1
ATOM 1184 C C . ASN A 1 164 ? -13.754 3.619 -9.812 1.00 96.44 164 ASN A C 1
ATOM 1186 O O . ASN A 1 164 ? -14.720 4.310 -9.490 1.00 96.44 164 ASN A O 1
ATOM 1190 N N . GLY A 1 165 ? -12.657 4.133 -10.346 1.00 97.12 165 GLY A N 1
ATOM 1191 C CA . GLY A 1 165 ? -12.475 5.555 -10.558 1.00 97.12 165 GLY A CA 1
ATOM 1192 C C . GLY A 1 165 ? -11.020 5.979 -10.477 1.00 97.12 165 GLY A C 1
ATOM 1193 O O . GLY A 1 165 ? -10.127 5.215 -10.102 1.00 97.12 165 GLY A O 1
ATOM 1194 N N . LEU A 1 166 ? -10.809 7.237 -10.841 1.00 97.62 166 LEU A N 1
ATOM 1195 C CA . LEU A 1 166 ? -9.542 7.934 -10.713 1.00 97.62 166 LEU A CA 1
ATOM 1196 C C . LEU A 1 166 ? -9.594 8.808 -9.459 1.00 97.62 166 LEU A C 1
ATOM 1198 O O . LEU A 1 166 ? -10.518 9.599 -9.303 1.00 97.62 166 LEU A O 1
ATOM 1202 N N . TYR A 1 167 ? -8.596 8.670 -8.597 1.00 98.38 167 TYR A N 1
ATOM 1203 C CA . TYR A 1 167 ? -8.479 9.359 -7.318 1.00 98.38 167 TYR A CA 1
ATOM 1204 C C . TYR A 1 167 ? -7.311 10.351 -7.405 1.00 98.38 167 TYR A C 1
ATOM 1206 O O . TYR A 1 167 ? -6.154 9.924 -7.318 1.00 98.38 167 TYR A O 1
ATOM 1214 N N . PRO A 1 168 ? -7.566 11.661 -7.571 1.00 97.62 168 PRO A N 1
ATOM 1215 C CA . PRO A 1 168 ? -6.515 12.671 -7.571 1.00 97.62 168 PRO A CA 1
ATOM 1216 C C . PRO A 1 168 ? -5.964 12.871 -6.156 1.00 97.62 168 PRO A C 1
ATOM 1218 O O . PRO A 1 168 ? -6.673 13.303 -5.246 1.00 97.62 168 PRO A O 1
ATOM 1221 N N . MET A 1 169 ? -4.688 12.566 -5.961 1.00 98.06 169 MET A N 1
ATOM 1222 C CA . MET A 1 169 ? -4.015 12.604 -4.670 1.00 98.06 169 MET A CA 1
ATOM 1223 C C . MET A 1 169 ? -3.022 13.771 -4.617 1.00 98.06 169 MET A C 1
ATOM 1225 O O . MET A 1 169 ? -1.958 13.743 -5.235 1.00 98.06 169 MET A O 1
ATOM 1229 N N . ALA A 1 170 ? -3.358 14.802 -3.840 1.00 96.88 170 ALA A N 1
ATOM 1230 C CA . ALA A 1 170 ? -2.484 15.957 -3.606 1.00 96.88 170 ALA A CA 1
ATOM 1231 C C . ALA A 1 170 ? -1.374 15.688 -2.568 1.00 96.88 170 ALA A C 1
ATOM 1233 O O . ALA A 1 170 ? -0.478 16.506 -2.390 1.00 96.88 170 ALA A O 1
ATOM 1234 N N . SER A 1 171 ? -1.441 14.554 -1.868 1.00 97.06 171 SER A N 1
ATOM 1235 C CA . SER A 1 171 ? -0.480 14.125 -0.853 1.00 97.06 171 SER A CA 1
ATOM 1236 C C . SER A 1 171 ? -0.333 12.608 -0.875 1.00 97.06 171 SER A C 1
ATOM 1238 O O . SER A 1 171 ? -1.211 11.902 -1.376 1.00 97.06 171 SER A O 1
ATOM 1240 N N . LYS A 1 172 ? 0.748 12.100 -0.280 1.00 97.25 172 LYS A N 1
ATOM 1241 C CA . LYS A 1 172 ? 0.939 10.661 -0.090 1.00 97.25 172 LYS A CA 1
ATOM 1242 C C . LYS A 1 172 ? -0.092 10.061 0.866 1.00 97.25 172 LYS A C 1
ATOM 1244 O O . LYS A 1 172 ? -0.626 10.767 1.724 1.00 97.25 172 LYS A O 1
ATOM 1249 N N . LEU A 1 173 ? -0.303 8.751 0.765 1.00 98.31 173 LEU A N 1
ATOM 1250 C CA . LEU A 1 173 ? -1.073 7.963 1.730 1.00 98.31 173 LEU A CA 1
ATOM 1251 C C . LEU A 1 173 ? -0.129 7.169 2.637 1.00 98.31 173 LEU A C 1
ATOM 1253 O O . LEU A 1 173 ? 0.774 6.485 2.161 1.00 98.31 173 LEU A O 1
ATOM 1257 N N . SER A 1 174 ? -0.337 7.257 3.947 1.00 98.00 174 SER A N 1
ATOM 1258 C CA . SER A 1 174 ? 0.512 6.643 4.970 1.00 98.00 174 SER A CA 1
ATOM 1259 C C . SER A 1 174 ? -0.277 5.649 5.818 1.00 98.00 174 SER A C 1
ATOM 1261 O O . SER A 1 174 ? -1.194 6.011 6.554 1.00 98.00 174 SER A O 1
ATOM 1263 N N . PHE A 1 175 ? 0.125 4.384 5.754 1.00 98.06 175 PHE A N 1
ATOM 1264 C CA . PHE A 1 175 ? -0.450 3.278 6.511 1.00 98.06 175 PHE A CA 1
ATOM 1265 C C . PHE A 1 175 ? 0.562 2.807 7.550 1.00 98.06 175 PHE A C 1
ATOM 1267 O O . PHE A 1 175 ? 1.346 1.886 7.312 1.00 98.06 175 PHE A O 1
ATOM 1274 N N . LEU A 1 176 ? 0.577 3.494 8.692 1.00 96.69 176 LEU A N 1
ATOM 1275 C CA . LEU A 1 176 ? 1.618 3.327 9.703 1.00 96.69 176 LEU A CA 1
ATOM 1276 C C . LEU A 1 176 ? 1.094 2.649 10.968 1.00 96.69 176 LEU A C 1
ATOM 1278 O O . LEU A 1 176 ? -0.011 2.944 11.436 1.00 96.69 176 LEU A O 1
ATOM 1282 N N . GLY A 1 177 ? 1.922 1.782 11.551 1.00 95.25 177 GLY A N 1
ATOM 1283 C CA . GLY A 1 177 ? 1.717 1.277 12.909 1.00 95.25 177 GLY A CA 1
ATOM 1284 C C . GLY A 1 177 ? 0.666 0.183 13.058 1.00 95.25 177 GLY A C 1
ATOM 1285 O O . GLY A 1 177 ? 0.305 -0.132 14.187 1.00 95.25 177 GLY A O 1
ATOM 1286 N N . PHE A 1 178 ? 0.160 -0.399 11.969 1.00 96.12 178 PHE A N 1
ATOM 1287 C CA . PHE A 1 178 ? -0.788 -1.510 12.055 1.00 96.12 178 PHE A CA 1
ATOM 1288 C C . PHE A 1 178 ? -0.071 -2.807 12.451 1.00 96.12 178 PHE A C 1
ATOM 1290 O O . PHE A 1 178 ? 1.026 -3.097 11.964 1.00 96.12 178 PHE A O 1
ATOM 1297 N N . TYR A 1 179 ? -0.670 -3.593 13.348 1.00 96.00 179 TYR A N 1
ATOM 1298 C CA . TYR A 1 179 ? -0.075 -4.825 13.872 1.00 96.00 179 TYR A CA 1
ATOM 1299 C C . TYR A 1 179 ? -1.105 -5.914 14.175 1.00 96.00 179 TYR A C 1
ATOM 1301 O O . TYR A 1 179 ? -2.297 -5.638 14.297 1.00 96.00 179 TYR A O 1
ATOM 1309 N N . ALA A 1 180 ? -0.614 -7.152 14.320 1.00 95.19 180 ALA A N 1
ATOM 1310 C CA . ALA A 1 180 ? -1.398 -8.332 14.680 1.00 95.19 180 ALA A CA 1
ATOM 1311 C C . ALA A 1 180 ? -2.594 -8.570 13.744 1.00 95.19 180 ALA A C 1
ATOM 1313 O O . ALA A 1 180 ? -3.726 -8.604 14.197 1.00 95.19 180 ALA A O 1
ATOM 1314 N N . GLY A 1 181 ? -2.362 -8.709 12.438 1.00 97.00 181 GLY A N 1
ATOM 1315 C CA . GLY A 1 181 ? -3.401 -9.011 11.445 1.00 97.00 181 GLY A CA 1
ATOM 1316 C C . GLY A 1 181 ? -2.976 -8.607 10.035 1.00 97.00 181 GLY A C 1
ATOM 1317 O O . GLY A 1 181 ? -1.781 -8.491 9.768 1.00 97.00 181 GLY A O 1
ATOM 1318 N N . SER A 1 182 ? -3.948 -8.381 9.149 1.00 97.81 182 SER A N 1
ATOM 1319 C CA . SER A 1 182 ? -3.714 -8.063 7.730 1.00 97.81 182 SER A CA 1
ATOM 1320 C C . SER A 1 182 ? -4.338 -6.714 7.363 1.00 97.81 182 SER A C 1
ATOM 1322 O O . SER A 1 182 ? -5.548 -6.522 7.501 1.00 97.81 182 SER A O 1
ATOM 1324 N N . LEU A 1 183 ? -3.524 -5.772 6.893 1.00 98.38 183 LEU A N 1
ATOM 1325 C CA . LEU A 1 183 ? -3.964 -4.488 6.360 1.00 98.38 183 LEU A CA 1
ATOM 1326 C C . LEU A 1 183 ? -3.958 -4.547 4.838 1.00 98.38 183 LEU A C 1
ATOM 1328 O O . LEU A 1 183 ? -2.932 -4.852 4.234 1.00 98.38 183 LEU A O 1
ATOM 1332 N N . ARG A 1 184 ? -5.083 -4.228 4.203 1.00 98.44 184 ARG A N 1
ATOM 1333 C CA . ARG A 1 184 ? -5.230 -4.348 2.751 1.00 98.44 184 ARG A CA 1
ATOM 1334 C C . ARG A 1 184 ? -5.659 -3.024 2.143 1.00 98.44 184 ARG A C 1
ATOM 1336 O O . ARG A 1 184 ? -6.679 -2.478 2.542 1.00 98.44 184 ARG A O 1
ATOM 1343 N N . LEU A 1 185 ? -4.922 -2.543 1.153 1.00 98.50 185 LEU A N 1
ATOM 1344 C CA . LEU A 1 185 ? -5.365 -1.512 0.224 1.00 98.50 185 LEU A CA 1
ATOM 1345 C C . LEU A 1 185 ? -5.692 -2.187 -1.105 1.00 98.50 185 LEU A C 1
ATOM 1347 O O . LEU A 1 185 ? -4.835 -2.820 -1.723 1.00 98.50 185 LEU A O 1
ATOM 1351 N N . GLN A 1 186 ? -6.945 -2.098 -1.522 1.00 97.62 186 GLN A N 1
ATOM 1352 C CA . GLN A 1 186 ? -7.465 -2.942 -2.583 1.00 97.62 186 GLN A CA 1
ATOM 1353 C C . GLN A 1 186 ? -8.289 -2.130 -3.582 1.00 97.62 186 GLN A C 1
ATOM 1355 O O . GLN A 1 186 ? -9.238 -1.461 -3.195 1.00 97.62 186 GLN A O 1
ATOM 1360 N N . GLY A 1 187 ? -7.958 -2.235 -4.870 1.00 97.56 187 GLY A N 1
ATOM 1361 C CA . GLY A 1 187 ? -8.825 -1.801 -5.969 1.00 97.56 187 GLY A CA 1
ATOM 1362 C C . GLY A 1 187 ? -9.876 -2.852 -6.324 1.00 97.56 187 GLY A C 1
ATOM 1363 O O . GLY A 1 187 ? -10.266 -3.665 -5.491 1.00 97.56 187 GLY A O 1
ATOM 1364 N N . ASN A 1 188 ? -10.347 -2.892 -7.565 1.00 93.81 188 ASN A N 1
ATOM 1365 C CA . ASN A 1 188 ? -11.436 -3.795 -7.937 1.00 93.81 188 ASN A CA 1
ATOM 1366 C C . ASN A 1 188 ? -11.006 -5.282 -7.878 1.00 93.81 188 ASN A C 1
ATOM 1368 O O . ASN A 1 188 ? -10.138 -5.682 -8.654 1.00 93.81 188 ASN A O 1
ATOM 1372 N N . PRO A 1 189 ? -11.633 -6.140 -7.046 1.00 92.31 189 PRO A N 1
ATOM 1373 C CA . PRO A 1 189 ? -11.257 -7.552 -6.915 1.00 92.31 189 PRO A CA 1
ATOM 1374 C C . PRO A 1 189 ? -11.455 -8.390 -8.185 1.00 92.31 189 PRO A C 1
ATOM 1376 O O . PRO A 1 189 ? -10.926 -9.494 -8.260 1.00 92.31 189 PRO A O 1
ATOM 1379 N N . ALA A 1 190 ? -12.169 -7.885 -9.193 1.00 91.88 190 ALA A N 1
ATOM 1380 C CA . ALA A 1 190 ? -12.247 -8.511 -10.510 1.00 91.88 190 ALA A CA 1
ATOM 1381 C C . ALA A 1 190 ? -10.999 -8.245 -11.381 1.00 91.88 190 ALA A C 1
ATOM 1383 O O . ALA A 1 190 ? -10.772 -8.950 -12.362 1.00 91.88 190 ALA A O 1
ATOM 1384 N N . ASN A 1 191 ? -10.159 -7.254 -11.051 1.00 90.56 191 ASN A N 1
ATOM 1385 C CA . ASN A 1 191 ? -8.948 -6.910 -11.807 1.00 90.56 191 ASN A CA 1
ATOM 1386 C C . ASN A 1 191 ? -7.710 -7.700 -11.349 1.00 90.56 191 ASN A C 1
ATOM 1388 O O . ASN A 1 191 ? -6.651 -7.134 -11.057 1.00 90.56 191 ASN A O 1
ATOM 1392 N N . THR A 1 192 ? -7.826 -9.025 -11.334 1.00 90.06 192 THR A N 1
ATOM 1393 C CA . THR A 1 192 ? -6.759 -9.951 -10.920 1.00 90.06 192 THR A CA 1
ATOM 1394 C C . THR A 1 192 ? -5.703 -10.204 -11.994 1.00 90.06 192 THR A C 1
ATOM 1396 O O . THR A 1 192 ? -4.662 -10.764 -11.672 1.00 90.06 192 THR A O 1
ATOM 1399 N N . SER A 1 193 ? -5.933 -9.806 -13.248 1.00 88.88 193 SER A N 1
ATOM 1400 C CA . SER A 1 193 ? -5.034 -10.065 -14.383 1.00 88.88 193 SER A CA 1
ATOM 1401 C C . SER A 1 193 ? -3.752 -9.220 -14.363 1.00 88.88 193 SER A C 1
ATOM 1403 O O . SER A 1 193 ? -3.727 -8.123 -13.806 1.00 88.88 193 SER A O 1
ATOM 1405 N N . LEU A 1 194 ? -2.686 -9.699 -15.012 1.00 93.62 194 LEU A N 1
ATOM 1406 C CA . LEU A 1 194 ? -1.513 -8.881 -15.343 1.00 93.62 194 LEU A CA 1
ATOM 1407 C C . LEU A 1 194 ? -1.907 -7.884 -16.438 1.00 93.62 194 LEU A C 1
ATOM 1409 O O . LEU A 1 194 ? -2.059 -8.269 -17.595 1.00 93.62 194 LEU A O 1
ATOM 1413 N N . ALA A 1 195 ? -2.135 -6.624 -16.077 1.00 92.75 195 ALA A N 1
ATOM 1414 C CA . ALA A 1 195 ? -2.602 -5.611 -17.018 1.00 92.75 195 ALA A CA 1
ATOM 1415 C C . ALA A 1 195 ? -2.137 -4.212 -16.608 1.00 92.75 195 ALA A C 1
ATOM 1417 O O . ALA A 1 195 ? -2.112 -3.885 -15.419 1.00 92.75 195 ALA A O 1
ATOM 1418 N N . ALA A 1 196 ? -1.831 -3.388 -17.613 1.00 93.44 196 ALA A N 1
ATOM 1419 C CA . ALA A 1 196 ? -1.461 -1.985 -17.446 1.00 93.44 196 ALA A CA 1
ATOM 1420 C C . ALA A 1 196 ? -2.607 -1.144 -16.866 1.00 93.44 196 ALA A C 1
ATOM 1422 O O . ALA A 1 196 ? -2.376 -0.212 -16.091 1.00 93.44 196 ALA A O 1
ATOM 1423 N N . ASP A 1 197 ? -3.844 -1.492 -17.214 1.00 93.81 197 ASP A N 1
ATOM 1424 C CA . ASP A 1 197 ? -5.032 -0.782 -16.769 1.00 93.81 197 ASP A CA 1
ATOM 1425 C C . ASP A 1 197 ? -5.759 -1.526 -15.655 1.00 93.81 197 ASP A C 1
ATOM 1427 O O . ASP A 1 197 ? -5.901 -2.751 -15.652 1.00 93.81 197 ASP A O 1
ATOM 1431 N N . LYS A 1 198 ? -6.215 -0.736 -14.685 1.00 95.94 198 LYS A N 1
ATOM 1432 C CA . LYS A 1 198 ? -7.021 -1.155 -13.541 1.00 95.94 198 LYS A CA 1
ATOM 1433 C C . LYS A 1 198 ? -8.137 -0.139 -13.380 1.00 95.94 198 LYS A C 1
ATOM 1435 O O . LYS A 1 198 ? -7.928 1.046 -13.629 1.00 95.94 198 LYS A O 1
ATOM 1440 N N . LEU A 1 199 ? -9.311 -0.600 -12.961 1.00 95.25 199 LEU A N 1
ATOM 1441 C CA . LEU A 1 199 ? -10.492 0.258 -12.871 1.00 95.25 199 LEU A CA 1
ATOM 1442 C C . LEU A 1 199 ? -10.430 1.234 -11.689 1.00 95.25 199 LEU A C 1
ATOM 1444 O O . LEU A 1 199 ? -11.081 2.271 -11.737 1.00 95.25 199 LEU A O 1
ATOM 1448 N N . ALA A 1 200 ? -9.650 0.921 -10.652 1.00 97.31 200 ALA A N 1
ATOM 1449 C CA . ALA A 1 200 ? -9.343 1.823 -9.546 1.00 97.31 200 ALA A CA 1
ATOM 1450 C C . ALA A 1 200 ? -7.909 2.348 -9.699 1.00 97.31 200 ALA A C 1
ATOM 1452 O O . ALA A 1 200 ? -6.965 1.551 -9.753 1.00 97.31 200 ALA A O 1
ATOM 1453 N N . ALA A 1 201 ? -7.743 3.668 -9.770 1.00 97.88 201 ALA A N 1
ATOM 1454 C CA . ALA A 1 201 ? -6.456 4.314 -9.994 1.00 97.88 201 ALA A CA 1
ATOM 1455 C C . ALA A 1 201 ? -6.204 5.455 -9.000 1.00 97.88 201 ALA A C 1
ATOM 1457 O O . ALA A 1 201 ? -6.987 6.397 -8.922 1.00 97.88 201 ALA A O 1
ATOM 1458 N N . LEU A 1 202 ? -5.082 5.401 -8.283 1.00 98.44 202 LEU A N 1
ATOM 1459 C CA . LEU A 1 202 ? -4.562 6.507 -7.480 1.00 98.44 202 LEU A CA 1
ATOM 1460 C C . LEU A 1 202 ? -3.595 7.326 -8.335 1.00 98.44 202 LEU A C 1
ATOM 1462 O O . LEU A 1 202 ? -2.601 6.785 -8.818 1.00 98.44 202 LEU A O 1
ATOM 1466 N N . GLN A 1 203 ? -3.868 8.615 -8.517 1.00 98.00 203 GLN A N 1
ATOM 1467 C CA . GLN A 1 203 ? -3.002 9.516 -9.273 1.00 98.00 203 GLN A CA 1
ATOM 1468 C C . GLN A 1 203 ? -2.426 10.585 -8.357 1.00 98.00 203 GLN A C 1
ATOM 1470 O O . GLN A 1 203 ? -3.122 11.515 -7.963 1.00 98.00 203 GLN A O 1
ATOM 1475 N N . PHE A 1 204 ? -1.146 10.462 -8.041 1.00 98.31 204 PHE A N 1
ATOM 1476 C CA . PHE A 1 204 ? -0.427 11.410 -7.207 1.00 98.31 204 PHE A CA 1
ATOM 1477 C C . PHE A 1 204 ? 0.077 12.594 -8.033 1.00 98.31 204 PHE A C 1
ATOM 1479 O O . PHE A 1 204 ? 0.544 12.428 -9.159 1.00 98.31 204 PHE A O 1
ATOM 1486 N N . ALA A 1 205 ? -0.007 13.796 -7.462 1.00 95.50 205 ALA A N 1
ATOM 1487 C CA . ALA A 1 205 ? 0.698 14.968 -7.978 1.00 95.50 205 ALA A CA 1
ATOM 1488 C C . ALA A 1 205 ? 2.229 14.782 -7.870 1.00 95.50 205 ALA A C 1
ATOM 1490 O O . ALA A 1 205 ? 2.709 13.754 -7.397 1.00 95.50 205 ALA A O 1
ATOM 1491 N N . ALA A 1 206 ? 3.019 15.764 -8.307 1.00 94.00 206 ALA A N 1
ATOM 1492 C CA . ALA A 1 206 ? 4.454 15.771 -8.019 1.00 94.00 206 ALA A CA 1
ATOM 1493 C C . ALA A 1 206 ? 4.663 16.035 -6.518 1.00 94.00 206 ALA A C 1
ATOM 1495 O O . ALA A 1 206 ? 4.410 17.145 -6.047 1.00 94.00 206 ALA A O 1
ATOM 1496 N N . LEU A 1 207 ? 5.042 15.003 -5.759 1.00 90.88 207 LEU A N 1
ATOM 1497 C CA . LEU A 1 207 ? 5.090 15.056 -4.293 1.00 90.88 207 LEU A CA 1
ATOM 1498 C C . LEU A 1 207 ? 6.499 15.253 -3.726 1.00 90.88 207 LEU A C 1
ATOM 1500 O O . LEU A 1 207 ? 6.631 15.517 -2.531 1.00 90.88 207 LEU A O 1
ATOM 1504 N N . GLY A 1 208 ? 7.552 15.017 -4.514 1.00 89.31 208 GLY A N 1
ATOM 1505 C CA . GLY A 1 208 ? 8.921 14.888 -4.005 1.00 89.31 208 GLY A CA 1
ATOM 1506 C C . GLY A 1 208 ? 9.114 13.722 -3.018 1.00 89.31 208 GLY A C 1
ATOM 1507 O O . GLY A 1 208 ? 10.091 13.711 -2.273 1.00 89.31 208 GLY A O 1
ATOM 1508 N N . SER A 1 209 ? 8.163 12.782 -2.951 1.00 91.38 209 SER A N 1
ATOM 1509 C CA . SER A 1 209 ? 8.137 11.651 -2.012 1.00 91.38 209 SER A CA 1
ATOM 1510 C C . SER A 1 209 ? 7.335 10.473 -2.574 1.00 91.38 209 SER A C 1
ATOM 1512 O O . SER A 1 209 ? 6.751 10.568 -3.654 1.00 91.38 209 SER A O 1
ATOM 1514 N 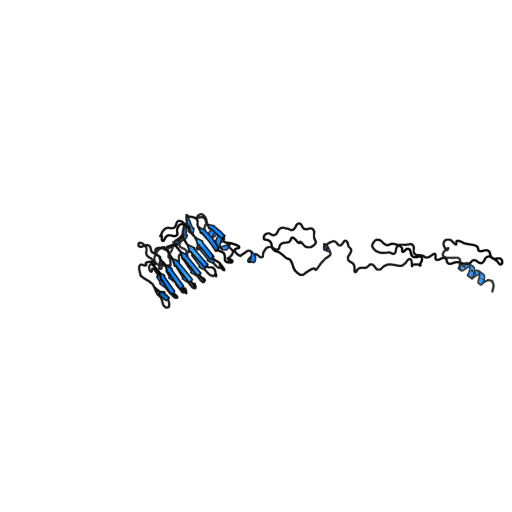N . GLU A 1 210 ? 7.323 9.341 -1.864 1.00 96.19 210 GLU A N 1
ATOM 1515 C CA . GLU A 1 210 ? 6.530 8.172 -2.244 1.00 96.19 210 GLU A CA 1
ATOM 1516 C C . GLU A 1 210 ? 5.020 8.452 -2.304 1.00 96.19 210 GLU A C 1
ATOM 1518 O O . GLU A 1 210 ? 4.499 9.234 -1.514 1.00 96.19 210 GLU A O 1
ATOM 1523 N N . GLY A 1 211 ? 4.298 7.772 -3.199 1.00 97.94 211 GLY A N 1
ATOM 1524 C CA . GLY A 1 211 ? 2.835 7.869 -3.272 1.00 97.94 211 GLY A CA 1
ATOM 1525 C C . GLY A 1 211 ? 2.157 7.162 -2.097 1.00 97.94 211 GLY A C 1
ATOM 1526 O O . GLY A 1 211 ? 1.279 7.716 -1.433 1.00 97.94 211 GLY A O 1
ATOM 1527 N N . ILE A 1 212 ? 2.597 5.938 -1.802 1.00 98.44 212 ILE A N 1
ATOM 1528 C CA . ILE A 1 212 ? 2.081 5.130 -0.695 1.00 98.44 212 ILE A CA 1
ATOM 1529 C C . ILE A 1 212 ? 3.232 4.684 0.198 1.00 98.44 212 ILE A C 1
ATOM 1531 O O . ILE A 1 212 ? 4.152 4.006 -0.257 1.00 98.44 212 ILE A O 1
ATOM 1535 N N . LEU A 1 213 ? 3.132 4.998 1.487 1.00 98.00 213 LEU A N 1
ATOM 1536 C CA . LEU A 1 213 ? 4.030 4.512 2.527 1.00 98.00 213 LEU A CA 1
ATOM 1537 C C . LEU A 1 213 ? 3.298 3.500 3.408 1.00 98.00 213 LEU A C 1
ATOM 1539 O O . LEU A 1 213 ? 2.278 3.820 4.020 1.00 98.00 213 LEU A O 1
ATOM 1543 N N . MET A 1 214 ? 3.837 2.289 3.514 1.00 98.00 214 MET A N 1
ATOM 1544 C CA . MET A 1 214 ? 3.329 1.250 4.409 1.00 98.00 214 MET A CA 1
ATOM 1545 C C . MET A 1 214 ? 4.454 0.757 5.307 1.00 98.00 214 MET A C 1
ATOM 1547 O O . MET A 1 214 ? 5.503 0.341 4.810 1.00 98.00 214 MET A O 1
ATOM 1551 N N . GLY A 1 215 ? 4.264 0.807 6.627 1.00 96.44 215 GLY A N 1
ATOM 1552 C CA . GLY A 1 215 ? 5.375 0.474 7.504 1.00 96.44 215 GLY A CA 1
ATOM 1553 C C . GLY A 1 215 ? 5.202 0.697 8.994 1.00 96.44 215 GLY A C 1
ATOM 1554 O O . GLY A 1 215 ? 4.138 1.072 9.490 1.00 96.44 215 GLY A O 1
ATOM 1555 N N . TYR A 1 216 ? 6.310 0.482 9.702 1.00 94.62 216 TYR A N 1
ATOM 1556 C CA . TYR A 1 216 ? 6.445 0.693 11.146 1.00 94.62 216 TYR A CA 1
ATOM 1557 C C . TYR A 1 216 ? 5.424 -0.094 11.978 1.00 94.62 216 TYR A C 1
ATOM 1559 O O . TYR A 1 216 ? 4.923 0.395 12.988 1.00 94.62 216 TYR A O 1
ATOM 1567 N N . GLY A 1 217 ? 5.093 -1.312 11.549 1.00 90.62 217 GLY A N 1
ATOM 1568 C CA . GLY A 1 217 ? 4.103 -2.153 12.211 1.00 90.62 217 GLY A CA 1
ATOM 1569 C C . GLY A 1 217 ? 4.311 -3.641 11.942 1.00 90.62 217 GLY A C 1
ATOM 1570 O O . GLY A 1 217 ? 5.053 -4.032 11.044 1.00 90.62 217 GLY A O 1
ATOM 1571 N N . GLY A 1 218 ? 3.647 -4.474 12.743 1.00 93.62 218 GLY A N 1
ATOM 1572 C CA . GLY A 1 218 ? 3.748 -5.937 12.690 1.00 93.62 218 GLY A CA 1
ATOM 1573 C C . GLY A 1 218 ? 2.609 -6.627 11.935 1.00 93.62 218 GLY A C 1
ATOM 1574 O O . GLY A 1 218 ? 2.368 -7.807 12.169 1.00 93.62 218 GLY A O 1
ATOM 1575 N N . ALA A 1 219 ? 1.838 -5.895 11.129 1.00 96.38 219 ALA A N 1
ATOM 1576 C CA . ALA A 1 219 ? 0.799 -6.468 10.282 1.00 96.38 219 ALA A CA 1
ATOM 1577 C C . ALA A 1 219 ? 1.394 -6.981 8.965 1.00 96.38 219 ALA A C 1
ATOM 1579 O O . ALA A 1 219 ? 2.469 -6.560 8.537 1.00 96.38 219 ALA A O 1
ATOM 1580 N N . GLU A 1 220 ? 0.660 -7.871 8.311 1.00 97.62 220 GLU A N 1
ATOM 1581 C CA . GLU A 1 220 ? 0.838 -8.145 6.889 1.00 97.62 220 GLU A CA 1
ATOM 1582 C C . GLU A 1 220 ? 0.237 -6.980 6.091 1.00 97.62 220 GLU A C 1
ATOM 1584 O O . GLU A 1 220 ? -0.932 -6.642 6.279 1.00 97.62 220 GLU A O 1
ATOM 1589 N N . TYR A 1 221 ? 1.019 -6.365 5.203 1.00 98.25 221 TYR A N 1
ATOM 1590 C CA . TYR A 1 221 ? 0.562 -5.262 4.354 1.00 98.25 221 TYR A CA 1
ATOM 1591 C C . TYR A 1 221 ? 0.301 -5.750 2.933 1.00 98.25 221 TYR A C 1
ATOM 1593 O O . TYR A 1 221 ? 1.191 -6.291 2.289 1.00 98.25 221 TYR A O 1
ATOM 1601 N N . VAL A 1 222 ? -0.900 -5.544 2.405 1.00 98.19 222 VAL A N 1
ATOM 1602 C CA . VAL A 1 222 ? -1.278 -6.016 1.067 1.00 98.19 222 VAL A CA 1
ATOM 1603 C C . VAL A 1 222 ? -1.762 -4.846 0.226 1.00 98.19 222 VAL A C 1
ATOM 1605 O O . VAL A 1 222 ? -2.705 -4.159 0.605 1.00 98.19 222 VAL A O 1
ATOM 1608 N N . VAL A 1 223 ? -1.168 -4.657 -0.947 1.00 98.19 223 VAL A N 1
ATOM 1609 C CA . VAL A 1 223 ? -1.633 -3.716 -1.970 1.00 98.19 223 VAL A CA 1
ATOM 1610 C C . VAL A 1 223 ? -1.984 -4.511 -3.218 1.00 98.19 223 VAL A C 1
ATOM 1612 O O . VAL A 1 223 ? -1.137 -5.241 -3.742 1.00 98.19 223 VAL A O 1
ATOM 1615 N N . ARG A 1 224 ? -3.241 -4.432 -3.671 1.00 97.50 224 ARG A N 1
ATOM 1616 C CA . ARG A 1 224 ? -3.702 -5.265 -4.791 1.00 97.50 224 ARG A CA 1
ATOM 1617 C C . ARG A 1 224 ? -4.780 -4.652 -5.672 1.00 97.50 224 ARG A C 1
ATOM 1619 O O . ARG A 1 224 ? -5.643 -3.918 -5.201 1.00 97.50 224 ARG A O 1
ATOM 1626 N N . TYR A 1 225 ? -4.776 -5.047 -6.942 1.00 97.62 225 TYR A N 1
ATOM 1627 C CA . TYR A 1 225 ? -5.841 -4.772 -7.917 1.00 97.62 225 TYR A CA 1
ATOM 1628 C C . TYR A 1 225 ? -6.102 -3.291 -8.239 1.00 97.62 225 TYR A C 1
ATOM 1630 O O . TYR A 1 225 ? -7.204 -2.940 -8.662 1.00 97.62 225 TYR A O 1
ATOM 1638 N N . LEU A 1 226 ? -5.115 -2.411 -8.056 1.00 97.25 226 LEU A N 1
ATOM 1639 C CA . LEU A 1 226 ? -5.236 -0.994 -8.410 1.00 97.25 226 LEU A CA 1
ATOM 1640 C C . LEU A 1 226 ? -4.043 -0.504 -9.240 1.00 97.25 226 LEU A C 1
ATOM 1642 O O . LEU A 1 226 ? -2.987 -1.141 -9.296 1.00 97.25 226 LEU A O 1
ATOM 1646 N N . LYS A 1 227 ? -4.241 0.631 -9.910 1.00 98.19 227 LYS A N 1
ATOM 1647 C CA . LYS A 1 227 ? -3.212 1.354 -10.660 1.00 98.19 227 LYS A CA 1
ATOM 1648 C C . LYS A 1 227 ? -2.709 2.529 -9.829 1.00 98.19 227 LYS A C 1
ATOM 1650 O O . LYS A 1 227 ? -3.498 3.214 -9.187 1.00 98.19 227 LYS A O 1
ATOM 1655 N N . ILE A 1 228 ? -1.408 2.774 -9.849 1.00 98.25 228 ILE A N 1
ATOM 1656 C CA . ILE A 1 228 ? -0.781 3.938 -9.226 1.00 98.25 228 ILE A CA 1
ATOM 1657 C C . ILE A 1 228 ? -0.075 4.731 -10.316 1.00 98.25 228 ILE A C 1
ATOM 1659 O O . ILE A 1 228 ? 0.703 4.178 -11.091 1.00 98.25 228 ILE A O 1
ATOM 1663 N N . ILE A 1 229 ? -0.358 6.024 -10.376 1.00 98.06 229 ILE A N 1
ATOM 1664 C CA . ILE A 1 229 ? 0.224 6.960 -11.332 1.00 98.06 229 ILE A CA 1
ATOM 1665 C C . ILE A 1 229 ? 0.924 8.042 -10.519 1.00 98.06 229 ILE A C 1
ATOM 1667 O O . ILE A 1 229 ? 0.282 8.712 -9.713 1.00 98.06 229 ILE A O 1
ATOM 1671 N N . MET A 1 230 ? 2.228 8.202 -10.715 1.00 98.00 230 MET A N 1
ATOM 1672 C CA . MET A 1 230 ? 3.016 9.233 -10.041 1.00 98.00 230 MET A CA 1
ATOM 1673 C C . MET A 1 230 ? 3.118 10.493 -10.905 1.00 98.00 230 MET A C 1
ATOM 1675 O O . MET A 1 230 ? 3.191 10.405 -12.130 1.00 98.00 230 MET A O 1
ATOM 1679 N N . GLY A 1 231 ? 3.131 11.669 -10.273 1.00 95.69 231 GLY A N 1
ATOM 1680 C CA . GLY A 1 231 ? 3.326 12.950 -10.960 1.00 95.69 231 GLY A CA 1
ATOM 1681 C C . GLY A 1 231 ? 4.798 13.303 -11.185 1.00 95.69 231 GLY A C 1
ATOM 1682 O O . GLY A 1 231 ? 5.118 14.071 -12.087 1.00 95.69 231 GLY A O 1
ATOM 1683 N N . ASP A 1 232 ? 5.697 12.724 -10.393 1.00 92.31 232 ASP A N 1
ATOM 1684 C CA . ASP A 1 232 ? 7.146 12.854 -10.498 1.00 92.31 232 ASP A CA 1
ATOM 1685 C C . ASP A 1 232 ? 7.849 11.509 -10.242 1.00 92.31 232 ASP A C 1
ATOM 1687 O O . ASP A 1 232 ? 7.227 10.496 -9.915 1.00 92.31 232 ASP A O 1
ATOM 1691 N N . ALA A 1 233 ? 9.164 11.485 -10.455 1.00 88.44 233 ALA A N 1
ATOM 1692 C CA . ALA A 1 233 ? 9.977 10.273 -10.468 1.00 88.44 233 ALA A CA 1
ATOM 1693 C C . ALA A 1 233 ? 10.340 9.772 -9.050 1.00 88.44 233 ALA A C 1
ATOM 1695 O O . ALA A 1 233 ? 11.512 9.719 -8.673 1.00 88.44 233 ALA A O 1
ATOM 1696 N N . ASN A 1 234 ? 9.325 9.420 -8.257 1.00 93.25 234 ASN A N 1
ATOM 1697 C CA . ASN A 1 234 ? 9.439 8.882 -6.896 1.00 93.25 234 ASN A CA 1
ATOM 1698 C C . ASN A 1 234 ? 8.925 7.439 -6.795 1.00 93.25 234 ASN A C 1
ATOM 1700 O O . ASN A 1 234 ? 8.534 6.825 -7.784 1.00 93.25 234 ASN A O 1
ATOM 1704 N N . ASN A 1 235 ? 8.937 6.874 -5.586 1.00 95.56 235 ASN A N 1
ATOM 1705 C CA . ASN A 1 235 ? 8.457 5.513 -5.367 1.00 95.56 235 ASN A CA 1
ATOM 1706 C C . ASN A 1 235 ? 6.925 5.459 -5.375 1.00 95.56 235 ASN A C 1
ATOM 1708 O O . ASN A 1 235 ? 6.285 6.166 -4.599 1.00 95.56 235 ASN A O 1
ATOM 1712 N N . ALA A 1 236 ? 6.317 4.595 -6.185 1.00 97.81 236 ALA A N 1
ATOM 1713 C CA . ALA A 1 236 ? 4.861 4.454 -6.164 1.00 97.81 236 ALA A CA 1
ATOM 1714 C C . ALA A 1 236 ? 4.383 3.792 -4.858 1.00 97.81 236 ALA A C 1
ATOM 1716 O O . ALA A 1 236 ? 3.477 4.308 -4.200 1.00 97.81 236 ALA A O 1
ATOM 1717 N N . VAL A 1 237 ? 5.044 2.709 -4.434 1.00 98.31 237 VAL A N 1
ATOM 1718 C CA . VAL A 1 237 ? 4.836 2.087 -3.116 1.00 98.31 237 VAL A CA 1
ATOM 1719 C C . VAL A 1 237 ? 6.162 1.883 -2.400 1.00 98.31 237 VAL A C 1
ATOM 1721 O O . VAL A 1 237 ? 7.100 1.310 -2.956 1.00 98.31 237 VAL A O 1
ATOM 1724 N N . TYR A 1 238 ? 6.221 2.310 -1.140 1.00 97.88 238 TYR A N 1
ATOM 1725 C CA . TYR A 1 238 ? 7.360 2.093 -0.264 1.00 97.88 238 TYR A CA 1
ATOM 1726 C C . TYR A 1 238 ? 6.967 1.284 0.976 1.00 97.88 238 TYR A C 1
ATOM 1728 O O . TYR A 1 238 ? 6.186 1.726 1.820 1.00 97.88 238 TYR A O 1
ATOM 1736 N N . PHE A 1 239 ? 7.549 0.094 1.081 1.00 97.88 239 PHE A N 1
ATOM 1737 C CA . PHE A 1 239 ? 7.479 -0.785 2.240 1.00 97.88 239 PHE A CA 1
ATOM 1738 C C . PHE A 1 239 ? 8.668 -0.534 3.168 1.00 97.88 239 PHE A C 1
ATOM 1740 O O . PHE A 1 239 ? 9.818 -0.685 2.753 1.00 97.88 239 PHE A O 1
ATOM 1747 N N . LEU A 1 240 ? 8.404 -0.159 4.420 1.00 96.75 240 LEU A N 1
ATOM 1748 C CA . LEU A 1 240 ? 9.451 0.263 5.351 1.00 96.75 240 LEU A CA 1
ATOM 1749 C C . LEU A 1 240 ? 9.258 -0.326 6.751 1.00 96.75 240 LEU A C 1
ATOM 1751 O O . LEU A 1 240 ? 8.220 -0.110 7.368 1.00 96.75 240 LEU A O 1
ATOM 1755 N N . ASN A 1 241 ? 10.276 -0.998 7.297 1.00 96.06 241 ASN A N 1
ATOM 1756 C CA . ASN A 1 241 ? 10.257 -1.531 8.671 1.00 96.06 241 ASN A CA 1
ATOM 1757 C C . ASN A 1 241 ? 9.012 -2.390 8.951 1.00 96.06 241 ASN A C 1
ATOM 1759 O O . ASN A 1 241 ? 8.176 -2.043 9.793 1.00 96.06 241 ASN A O 1
ATOM 1763 N N . LEU A 1 242 ? 8.865 -3.484 8.203 1.00 94.81 242 LEU A N 1
ATOM 1764 C CA . LEU A 1 242 ? 7.694 -4.356 8.284 1.00 94.81 242 LEU A CA 1
ATOM 1765 C C . LEU A 1 242 ? 8.059 -5.841 8.279 1.00 94.81 242 LEU A C 1
ATOM 1767 O O . LEU A 1 242 ? 9.138 -6.237 7.840 1.00 94.81 242 LEU A O 1
ATOM 1771 N N . LEU A 1 243 ? 7.135 -6.671 8.765 1.00 93.69 243 LEU A N 1
ATOM 1772 C CA . LEU A 1 243 ? 7.314 -8.121 8.782 1.00 93.69 243 LEU A CA 1
ATOM 1773 C C . LEU A 1 243 ? 7.083 -8.723 7.391 1.00 93.69 243 LEU A C 1
ATOM 1775 O O . LEU A 1 243 ? 7.978 -9.349 6.833 1.00 93.69 243 LEU A O 1
ATOM 1779 N N . CYS A 1 244 ? 5.898 -8.517 6.818 1.00 95.50 244 CYS A N 1
ATOM 1780 C CA . CYS A 1 244 ? 5.537 -9.073 5.518 1.00 95.50 244 CYS A CA 1
ATOM 1781 C C . CYS A 1 244 ? 4.729 -8.073 4.690 1.00 95.50 244 CYS A C 1
ATOM 1783 O O . CYS A 1 244 ? 3.866 -7.377 5.238 1.00 95.50 244 CYS A O 1
ATOM 1785 N N . ALA A 1 245 ? 4.981 -8.018 3.381 1.00 98.12 245 ALA A N 1
ATOM 1786 C CA . ALA A 1 245 ? 4.145 -7.271 2.455 1.00 98.12 245 ALA A CA 1
ATOM 1787 C C . ALA A 1 245 ? 3.904 -7.981 1.119 1.00 98.12 245 ALA A C 1
ATOM 1789 O O . ALA A 1 245 ? 4.713 -8.776 0.646 1.00 98.12 245 ALA A O 1
ATOM 1790 N N . HIS A 1 246 ? 2.787 -7.644 0.485 1.00 98.00 246 HIS A N 1
ATOM 1791 C CA . HIS A 1 246 ? 2.340 -8.194 -0.784 1.00 98.00 246 HIS A CA 1
ATOM 1792 C C . HIS A 1 246 ? 1.940 -7.062 -1.727 1.00 98.00 246 HIS A C 1
ATOM 1794 O O . HIS A 1 246 ? 1.125 -6.209 -1.384 1.00 98.00 246 HIS A O 1
ATOM 1800 N N . PHE A 1 247 ? 2.479 -7.090 -2.937 1.00 98.00 247 PHE A N 1
ATOM 1801 C CA . PHE A 1 247 ? 2.147 -6.201 -4.039 1.00 98.00 247 PHE A CA 1
ATOM 1802 C C . PHE A 1 247 ? 1.693 -7.070 -5.211 1.00 98.00 247 PHE A C 1
ATOM 1804 O O . PHE A 1 247 ? 2.504 -7.759 -5.829 1.00 98.00 247 PHE A O 1
ATOM 1811 N N . VAL A 1 248 ? 0.380 -7.139 -5.440 1.00 97.25 248 VAL A N 1
ATOM 1812 C CA . VAL A 1 248 ? -0.222 -8.217 -6.244 1.00 97.25 248 VAL A CA 1
ATOM 1813 C C . VAL A 1 248 ? -1.181 -7.671 -7.286 1.00 97.25 248 VAL A C 1
ATOM 1815 O O . VAL A 1 248 ? -2.137 -6.977 -6.943 1.00 97.25 248 VAL A O 1
ATOM 1818 N N . ALA A 1 249 ? -0.996 -8.053 -8.552 1.00 97.31 249 ALA A N 1
ATOM 1819 C CA . ALA A 1 249 ? -1.897 -7.650 -9.636 1.00 97.31 249 ALA A CA 1
ATOM 1820 C C . ALA A 1 249 ? -2.085 -6.124 -9.710 1.00 97.31 249 ALA A C 1
ATOM 1822 O O . ALA A 1 249 ? -3.192 -5.615 -9.908 1.00 97.31 249 ALA A O 1
ATOM 1823 N N . MET A 1 250 ? -0.984 -5.406 -9.510 1.00 97.81 250 MET A N 1
ATOM 1824 C CA . MET A 1 250 ? -0.907 -3.952 -9.485 1.00 97.81 250 MET A CA 1
ATOM 1825 C C . MET A 1 250 ? -0.395 -3.414 -10.819 1.00 97.81 250 MET A C 1
ATOM 1827 O O . MET A 1 250 ? 0.255 -4.130 -11.578 1.00 97.81 250 MET A O 1
ATOM 1831 N N . SER A 1 251 ? -0.656 -2.138 -11.083 1.00 98.00 251 SER A N 1
ATOM 1832 C CA . SER A 1 251 ? -0.012 -1.397 -12.170 1.00 98.00 251 SER A CA 1
ATOM 1833 C C . SER A 1 251 ? 0.623 -0.127 -11.615 1.00 98.00 251 SER A C 1
ATOM 1835 O O . SER A 1 251 ? -0.016 0.576 -10.833 1.00 98.00 251 SER A O 1
ATOM 1837 N N . THR A 1 252 ? 1.861 0.179 -11.991 1.00 98.25 252 THR A N 1
ATOM 1838 C CA . THR A 1 252 ? 2.540 1.426 -11.602 1.00 98.25 252 THR A CA 1
ATOM 1839 C C . THR A 1 252 ? 3.055 2.154 -12.820 1.00 98.25 252 THR A C 1
ATOM 1841 O O . THR A 1 252 ? 3.723 1.552 -13.659 1.00 98.25 252 THR A O 1
ATOM 1844 N N . VAL A 1 253 ? 2.801 3.457 -12.868 1.00 97.94 253 VAL A N 1
ATOM 1845 C CA . VAL A 1 253 ? 3.300 4.363 -13.897 1.00 97.94 253 VAL A CA 1
ATOM 1846 C C . VAL A 1 253 ? 4.076 5.477 -13.212 1.00 97.94 253 VAL A C 1
ATOM 1848 O O . VAL A 1 253 ? 3.505 6.242 -12.434 1.00 97.94 253 VAL A O 1
ATOM 1851 N N . ILE A 1 254 ? 5.372 5.560 -13.496 1.00 97.12 254 ILE A N 1
ATOM 1852 C CA . ILE A 1 254 ? 6.264 6.588 -12.965 1.00 97.12 254 ILE A CA 1
ATOM 1853 C C . ILE A 1 254 ? 6.873 7.344 -14.147 1.00 97.12 254 ILE A C 1
ATOM 1855 O O . ILE A 1 254 ? 7.462 6.718 -15.030 1.00 97.12 254 ILE A O 1
ATOM 1859 N N . PRO A 1 255 ? 6.737 8.677 -14.214 1.00 93.94 255 PRO A N 1
ATOM 1860 C CA . PRO A 1 255 ? 7.341 9.449 -15.285 1.00 93.94 255 PRO A CA 1
ATOM 1861 C C . PRO A 1 255 ? 8.866 9.490 -15.138 1.00 93.94 255 PRO A C 1
ATOM 1863 O O . PRO A 1 255 ? 9.409 9.550 -14.035 1.00 93.94 255 PRO A O 1
ATOM 1866 N N . GLY A 1 256 ? 9.566 9.523 -16.271 1.00 90.12 256 GLY A N 1
ATOM 1867 C CA . GLY A 1 256 ? 11.019 9.665 -16.302 1.00 90.12 256 GLY A CA 1
ATOM 1868 C C . GLY A 1 256 ? 11.759 8.414 -15.832 1.00 90.12 256 GLY A C 1
ATOM 1869 O O . GLY A 1 256 ? 11.295 7.294 -16.017 1.00 90.12 256 GLY A O 1
ATOM 1870 N N . THR A 1 257 ? 12.951 8.616 -15.269 1.00 91.56 257 THR A N 1
ATOM 1871 C CA . THR A 1 257 ? 13.948 7.551 -15.081 1.00 91.56 257 THR A CA 1
ATOM 1872 C C . THR A 1 257 ? 14.433 7.383 -13.639 1.00 91.56 257 THR A C 1
ATOM 1874 O O . THR A 1 257 ? 15.463 6.758 -13.405 1.00 91.56 257 THR A O 1
ATOM 1877 N N . ALA A 1 258 ? 13.737 7.968 -12.666 1.00 93.56 258 ALA A N 1
ATOM 1878 C CA . ALA A 1 258 ? 14.041 7.821 -11.242 1.00 93.56 258 ALA A CA 1
ATOM 1879 C C . ALA A 1 258 ? 12.836 7.238 -10.483 1.00 93.56 258 ALA A C 1
ATOM 1881 O O . ALA A 1 258 ? 11.750 7.100 -11.042 1.00 93.56 258 ALA A O 1
ATOM 1882 N N . GLY A 1 259 ? 13.047 6.839 -9.228 1.00 95.06 259 GLY A N 1
ATOM 1883 C CA . GLY A 1 259 ? 12.022 6.181 -8.413 1.00 95.06 259 GLY A CA 1
ATOM 1884 C C . GLY A 1 259 ? 11.825 4.700 -8.746 1.00 95.06 259 GLY A C 1
ATOM 1885 O O . GLY A 1 259 ? 12.394 4.174 -9.706 1.00 95.06 259 GLY A O 1
ATOM 1886 N N . ALA A 1 260 ? 11.044 4.015 -7.914 1.00 97.00 260 ALA A N 1
ATOM 1887 C CA . ALA A 1 260 ? 10.721 2.602 -8.067 1.00 97.00 260 ALA A CA 1
ATOM 1888 C C . ALA A 1 260 ? 9.207 2.356 -8.072 1.00 97.00 260 ALA A C 1
ATOM 1890 O O . ALA A 1 260 ? 8.483 2.947 -7.270 1.00 97.00 260 ALA A O 1
ATOM 1891 N N . GLY A 1 261 ? 8.720 1.435 -8.907 1.00 97.81 261 GLY A N 1
ATOM 1892 C CA . GLY A 1 261 ? 7.324 0.983 -8.836 1.00 97.81 261 GLY A CA 1
ATOM 1893 C C . GLY A 1 261 ? 6.997 0.445 -7.443 1.00 97.81 261 GLY A C 1
ATOM 1894 O O . GLY A 1 261 ? 6.051 0.880 -6.785 1.00 97.81 261 GLY A O 1
ATOM 1895 N N . VAL A 1 262 ? 7.862 -0.430 -6.939 1.00 97.94 262 VAL A N 1
ATOM 1896 C CA . VAL A 1 262 ? 7.846 -0.863 -5.543 1.00 97.94 262 VAL A CA 1
ATOM 1897 C C . VAL A 1 262 ? 9.256 -0.868 -4.972 1.00 97.94 262 VAL A C 1
ATOM 1899 O O . VAL A 1 262 ? 10.189 -1.405 -5.569 1.00 97.94 262 VAL A O 1
ATOM 1902 N N . GLN A 1 263 ? 9.404 -0.285 -3.787 1.00 97.06 263 GLN A N 1
ATOM 1903 C CA . GLN A 1 263 ? 10.632 -0.348 -3.007 1.00 97.06 263 GLN A CA 1
ATOM 1904 C C . GLN A 1 263 ? 10.357 -0.990 -1.651 1.00 97.06 263 GLN A C 1
ATOM 1906 O O . GLN A 1 263 ? 9.347 -0.684 -1.018 1.00 97.06 263 GLN A O 1
ATOM 1911 N N . ALA A 1 264 ? 11.279 -1.821 -1.166 1.00 96.81 264 ALA A N 1
ATOM 1912 C CA . ALA A 1 264 ? 11.273 -2.255 0.225 1.00 96.81 264 ALA A CA 1
ATOM 1913 C C . ALA A 1 264 ? 12.600 -1.989 0.929 1.00 96.81 264 ALA A C 1
ATOM 1915 O O . ALA A 1 264 ? 13.684 -2.181 0.370 1.00 96.81 264 ALA A O 1
ATOM 1916 N N . SER A 1 265 ? 12.486 -1.579 2.187 1.00 95.38 265 SER A N 1
ATOM 1917 C CA . SER A 1 265 ? 13.594 -1.309 3.091 1.00 95.38 265 SER A CA 1
ATOM 1918 C C . SER A 1 265 ? 13.274 -1.856 4.477 1.00 95.38 265 SER A C 1
ATOM 1920 O O . SER A 1 265 ? 12.165 -1.673 4.980 1.00 95.38 265 SER A O 1
ATOM 1922 N N . ALA A 1 266 ? 14.235 -2.550 5.084 1.00 94.38 266 ALA A N 1
ATOM 1923 C CA . ALA A 1 266 ? 14.095 -3.183 6.396 1.00 94.38 266 ALA A CA 1
ATOM 1924 C C . ALA A 1 266 ? 12.804 -4.022 6.515 1.00 94.38 266 ALA A C 1
ATOM 1926 O O . ALA A 1 266 ? 12.061 -3.932 7.492 1.00 94.38 266 ALA A O 1
ATOM 1927 N N . ALA A 1 267 ? 12.510 -4.803 5.477 1.00 93.44 267 ALA A N 1
ATOM 1928 C CA . ALA A 1 267 ? 11.364 -5.702 5.426 1.00 93.44 267 ALA A CA 1
ATOM 1929 C C . ALA A 1 267 ? 11.838 -7.157 5.510 1.00 93.44 267 ALA A C 1
ATOM 1931 O O . ALA A 1 267 ? 12.814 -7.510 4.839 1.00 93.44 267 ALA A O 1
ATOM 1932 N N . ALA A 1 268 ? 11.159 -8.002 6.291 1.00 95.44 268 ALA A N 1
ATOM 1933 C CA . ALA A 1 268 ? 11.561 -9.407 6.404 1.00 95.44 268 ALA A CA 1
ATOM 1934 C C . ALA A 1 268 ? 11.154 -10.222 5.163 1.00 95.44 268 ALA A C 1
ATOM 1936 O O . ALA A 1 268 ? 11.970 -10.972 4.630 1.00 95.44 268 ALA A O 1
ATOM 1937 N N . ALA A 1 269 ? 9.936 -10.028 4.651 1.00 95.75 269 ALA A N 1
ATOM 1938 C CA . ALA A 1 269 ? 9.483 -10.651 3.410 1.00 95.75 269 ALA A CA 1
ATOM 1939 C C . ALA A 1 269 ? 8.610 -9.703 2.576 1.00 95.75 269 ALA A C 1
ATOM 1941 O O . ALA A 1 269 ? 7.696 -9.068 3.100 1.00 95.75 269 ALA A O 1
ATOM 1942 N N . VAL A 1 270 ? 8.856 -9.619 1.269 1.00 98.00 270 VAL A N 1
ATOM 1943 C CA . VAL A 1 270 ? 7.993 -8.891 0.329 1.00 98.00 270 VAL A CA 1
ATOM 1944 C C . VAL A 1 270 ? 7.734 -9.747 -0.899 1.00 98.00 270 VAL A C 1
ATOM 1946 O O . VAL A 1 270 ? 8.668 -10.224 -1.529 1.00 98.00 270 VAL A O 1
ATOM 1949 N N . ASN A 1 271 ? 6.473 -9.925 -1.274 1.00 98.06 271 ASN A N 1
ATOM 1950 C CA . ASN A 1 271 ? 6.095 -10.611 -2.504 1.00 98.06 271 ASN A CA 1
ATOM 1951 C C . ASN A 1 271 ? 5.527 -9.613 -3.513 1.00 98.06 271 ASN A C 1
ATOM 1953 O O . ASN A 1 271 ? 4.490 -9.000 -3.267 1.00 98.06 271 ASN A O 1
ATOM 1957 N N . VAL A 1 272 ? 6.189 -9.489 -4.657 1.00 98.25 272 VAL A N 1
ATOM 1958 C CA . VAL A 1 272 ? 5.748 -8.692 -5.795 1.00 98.25 272 VAL A CA 1
ATOM 1959 C C . VAL A 1 272 ? 5.353 -9.641 -6.914 1.00 98.25 272 VAL A C 1
ATOM 1961 O O . VAL A 1 272 ? 6.211 -10.277 -7.529 1.00 98.25 272 VAL A O 1
ATOM 1964 N N . SER A 1 273 ? 4.058 -9.749 -7.189 1.00 97.25 273 SER A N 1
ATOM 1965 C CA . SER A 1 273 ? 3.553 -10.730 -8.146 1.00 97.25 273 SER A CA 1
ATOM 1966 C C . SER A 1 273 ? 2.522 -10.174 -9.110 1.00 97.25 273 SER A C 1
ATOM 1968 O O . SER A 1 273 ? 1.721 -9.297 -8.767 1.00 97.25 273 SER A O 1
ATOM 1970 N N . ASN A 1 274 ? 2.524 -10.725 -10.323 1.00 96.81 274 ASN A N 1
ATOM 1971 C CA . ASN A 1 274 ? 1.526 -10.458 -11.352 1.00 96.81 274 ASN A CA 1
ATOM 1972 C C . ASN A 1 274 ? 1.330 -8.960 -11.643 1.00 96.81 274 ASN A C 1
ATOM 1974 O O . ASN A 1 274 ? 0.221 -8.520 -11.936 1.00 96.81 274 ASN A O 1
ATOM 1978 N N . SER A 1 275 ? 2.385 -8.159 -11.494 1.00 97.69 275 SER A N 1
ATOM 1979 C CA . SER A 1 275 ? 2.311 -6.701 -11.522 1.00 97.69 275 SER A CA 1
ATOM 1980 C C . SER A 1 275 ? 2.981 -6.105 -12.756 1.00 97.69 275 SER A C 1
ATOM 1982 O O . SER A 1 275 ? 3.916 -6.680 -13.316 1.00 97.69 275 SER A O 1
ATOM 1984 N N . TYR A 1 276 ? 2.469 -4.952 -13.180 1.00 98.06 276 TYR A N 1
ATOM 1985 C CA . TYR A 1 276 ? 2.848 -4.266 -14.409 1.00 98.06 276 TYR A CA 1
ATOM 1986 C C . TYR A 1 276 ? 3.543 -2.930 -14.112 1.00 98.06 276 TYR A C 1
ATOM 1988 O O . TYR A 1 276 ? 3.022 -2.120 -13.344 1.00 98.06 276 TYR A O 1
ATOM 1996 N N . PHE A 1 277 ? 4.697 -2.683 -14.731 1.00 98.00 277 PHE A N 1
ATOM 1997 C CA . PHE A 1 277 ? 5.543 -1.517 -14.453 1.00 98.00 277 PHE A CA 1
ATOM 1998 C C . PHE A 1 277 ? 5.771 -0.660 -15.706 1.00 98.00 277 PHE A C 1
ATOM 2000 O O . PHE A 1 277 ? 6.118 -1.181 -16.761 1.00 98.00 277 PHE A O 1
ATOM 2007 N N . ALA A 1 278 ? 5.617 0.659 -15.601 1.00 97.31 278 ALA A N 1
ATOM 2008 C CA . ALA A 1 278 ? 5.894 1.594 -16.689 1.00 97.31 278 ALA A CA 1
ATOM 2009 C C . ALA A 1 278 ? 6.714 2.792 -16.189 1.00 97.31 278 ALA A C 1
ATOM 2011 O O . ALA A 1 278 ? 6.315 3.473 -15.242 1.00 97.31 278 ALA A O 1
ATOM 2012 N N . GLY A 1 279 ? 7.834 3.052 -16.859 1.00 96.75 279 GLY A N 1
ATOM 2013 C CA . GLY A 1 279 ? 8.794 4.108 -16.557 1.00 96.75 279 GLY A CA 1
ATOM 2014 C C . GLY A 1 279 ? 9.483 3.945 -15.200 1.00 96.75 279 GLY A C 1
ATOM 2015 O O . GLY A 1 279 ? 9.489 2.870 -14.598 1.00 96.75 279 GLY A O 1
ATOM 2016 N N . GLY A 1 280 ? 10.089 5.028 -14.723 1.00 96.25 280 GLY A N 1
ATOM 2017 C CA . GLY A 1 280 ? 10.843 5.068 -13.476 1.00 96.25 280 GLY A CA 1
ATOM 2018 C C . GLY A 1 280 ? 12.263 4.508 -13.592 1.00 96.25 280 GLY A C 1
ATOM 2019 O O . GLY A 1 280 ? 12.720 4.051 -14.641 1.00 96.25 280 GLY A O 1
ATOM 2020 N N . GLY A 1 281 ? 13.000 4.570 -12.486 1.00 96.62 281 GLY A N 1
ATOM 2021 C CA . GLY A 1 281 ? 14.346 4.000 -12.398 1.00 96.62 281 GLY A CA 1
ATOM 2022 C C . GLY A 1 281 ? 14.314 2.481 -12.250 1.00 96.62 281 GLY A C 1
ATOM 2023 O O . GLY A 1 281 ? 15.108 1.770 -12.862 1.00 96.62 281 GLY A O 1
ATOM 2024 N N . TYR A 1 282 ? 13.371 1.976 -11.456 1.00 97.00 282 TYR A N 1
ATOM 2025 C CA . TYR A 1 282 ? 13.296 0.564 -11.097 1.00 97.00 282 TYR A CA 1
ATOM 2026 C C . TYR A 1 282 ? 11.855 0.058 -11.158 1.00 97.00 282 TYR A C 1
ATOM 2028 O O . TYR A 1 282 ? 10.948 0.712 -10.646 1.00 97.00 282 TYR A O 1
ATOM 2036 N N . GLY A 1 283 ? 11.624 -1.135 -11.705 1.00 97.19 283 GLY A N 1
ATOM 2037 C CA . GLY A 1 283 ? 10.349 -1.823 -11.478 1.00 97.19 283 GLY A CA 1
ATOM 2038 C C . GLY A 1 283 ? 10.226 -2.201 -10.000 1.00 97.19 283 GLY A C 1
ATOM 2039 O O . GLY A 1 283 ? 9.350 -1.722 -9.276 1.00 97.19 283 GLY A O 1
ATOM 2040 N N . ILE A 1 284 ? 11.185 -3.007 -9.540 1.00 97.69 284 ILE A N 1
ATOM 2041 C CA . ILE A 1 284 ? 11.249 -3.551 -8.181 1.00 97.69 284 ILE A CA 1
ATOM 2042 C C . ILE A 1 284 ? 12.614 -3.239 -7.566 1.00 97.69 284 ILE A C 1
ATOM 2044 O O . ILE A 1 284 ? 13.646 -3.527 -8.170 1.00 97.69 284 ILE A O 1
ATOM 2048 N N . ALA A 1 285 ? 12.630 -2.689 -6.350 1.00 96.56 285 ALA A N 1
ATOM 2049 C CA . ALA A 1 285 ? 13.858 -2.345 -5.640 1.00 96.56 285 ALA A CA 1
ATOM 2050 C C . ALA A 1 285 ? 13.892 -2.893 -4.200 1.00 96.56 285 ALA A C 1
ATOM 2052 O O . ALA A 1 285 ? 13.076 -2.521 -3.357 1.00 96.56 285 ALA A O 1
ATOM 2053 N N . SER A 1 286 ? 14.906 -3.700 -3.882 1.00 95.88 286 SER A N 1
ATOM 2054 C CA . SER A 1 286 ? 15.261 -4.071 -2.505 1.00 95.88 286 SER A CA 1
ATOM 2055 C C . SER A 1 286 ? 16.443 -3.232 -2.026 1.00 95.88 286 SER A C 1
ATOM 2057 O O . SER A 1 286 ? 17.531 -3.307 -2.596 1.00 95.88 286 SER A O 1
ATOM 2059 N N . LEU A 1 287 ? 16.258 -2.443 -0.965 1.00 93.50 287 LEU A N 1
ATOM 2060 C CA . LEU A 1 287 ? 17.363 -1.711 -0.338 1.00 93.50 287 LEU A CA 1
ATOM 2061 C C . LEU A 1 287 ? 18.088 -2.532 0.726 1.00 93.50 287 LEU A C 1
ATOM 2063 O O . LEU A 1 287 ? 19.305 -2.465 0.802 1.00 93.50 287 LEU A O 1
ATOM 2067 N N . ASN A 1 288 ? 17.337 -3.264 1.542 1.00 92.31 288 ASN A N 1
ATOM 2068 C CA . ASN A 1 288 ? 17.808 -4.106 2.646 1.00 92.31 288 ASN A CA 1
ATOM 2069 C C . ASN A 1 288 ? 16.660 -5.027 3.100 1.00 92.31 288 ASN A C 1
ATOM 2071 O O . ASN A 1 288 ? 16.347 -5.125 4.287 1.00 92.31 288 ASN A O 1
ATOM 2075 N N . CYS A 1 289 ? 15.972 -5.642 2.135 1.00 92.25 289 CYS A N 1
ATOM 2076 C CA . CYS A 1 289 ? 14.934 -6.632 2.402 1.00 92.25 289 CYS A CA 1
ATOM 2077 C C . CYS A 1 289 ? 15.564 -8.023 2.539 1.00 92.25 289 CYS A C 1
ATOM 2079 O O . CYS A 1 289 ? 16.385 -8.412 1.706 1.00 92.25 289 CYS A O 1
ATOM 2081 N N . SER A 1 290 ? 15.192 -8.778 3.577 1.00 93.25 290 SER A N 1
ATOM 2082 C CA . SER A 1 290 ? 15.747 -10.123 3.787 1.00 93.25 290 SER A CA 1
ATOM 2083 C C . SER A 1 290 ? 15.342 -11.078 2.662 1.00 93.25 290 SER A C 1
ATOM 2085 O O . SER A 1 290 ? 16.182 -11.836 2.174 1.00 93.25 290 SER A O 1
ATOM 2087 N N . SER A 1 291 ? 14.084 -11.004 2.215 1.00 94.12 291 SER A N 1
ATOM 2088 C CA . SER A 1 291 ? 13.578 -11.756 1.069 1.00 94.12 291 SER A CA 1
ATOM 2089 C C . SER A 1 291 ? 12.543 -10.952 0.286 1.00 94.12 291 SER A C 1
ATOM 2091 O O . SER A 1 291 ? 11.458 -10.665 0.786 1.00 94.12 291 SER A O 1
ATOM 2093 N N . MET A 1 292 ? 12.864 -10.610 -0.960 1.00 97.06 292 MET A N 1
ATOM 2094 C CA . MET A 1 292 ? 11.912 -10.034 -1.902 1.00 97.06 292 MET A CA 1
ATOM 2095 C C . MET A 1 292 ? 11.678 -11.001 -3.065 1.00 97.06 292 MET A C 1
ATOM 2097 O O . MET A 1 292 ? 12.600 -11.319 -3.801 1.00 97.06 292 MET A O 1
ATOM 2101 N N . MET A 1 293 ? 10.453 -11.473 -3.254 1.00 97.56 293 MET A N 1
ATOM 2102 C CA . MET A 1 293 ? 10.078 -12.344 -4.370 1.00 97.56 293 MET A CA 1
ATOM 2103 C C . MET A 1 293 ? 9.538 -11.496 -5.527 1.00 97.56 293 MET A C 1
ATOM 2105 O O . MET A 1 293 ? 8.683 -10.640 -5.305 1.00 97.56 293 MET A O 1
ATOM 2109 N N . SER A 1 294 ? 9.988 -11.761 -6.753 1.00 97.62 294 SER A N 1
ATOM 2110 C CA . SER A 1 294 ? 9.437 -11.192 -7.988 1.00 97.62 294 SER A CA 1
ATOM 2111 C C . SER A 1 294 ? 8.876 -12.310 -8.870 1.00 97.62 294 SER A C 1
ATOM 2113 O O . SER A 1 294 ? 9.630 -13.119 -9.419 1.00 97.62 294 SER A O 1
ATOM 2115 N N . LEU A 1 295 ? 7.545 -12.371 -8.979 1.00 97.00 295 LEU A N 1
ATOM 2116 C CA . LEU A 1 295 ? 6.814 -13.502 -9.554 1.00 97.00 295 LEU A CA 1
ATOM 2117 C C . LEU A 1 295 ? 5.866 -13.096 -10.692 1.00 97.00 295 LEU A C 1
ATOM 2119 O O . LEU A 1 295 ? 4.804 -12.527 -10.446 1.00 97.00 295 LEU A O 1
ATOM 2123 N N . GLY A 1 296 ? 6.189 -13.456 -11.936 1.00 95.94 296 GLY A N 1
ATOM 2124 C CA . GLY A 1 296 ? 5.271 -13.288 -13.074 1.00 95.94 296 GLY A CA 1
ATOM 2125 C C . GLY A 1 296 ? 4.889 -11.831 -13.364 1.00 95.94 296 GLY A C 1
ATOM 2126 O O . GLY A 1 296 ? 3.724 -11.532 -13.608 1.00 95.94 296 GLY A O 1
ATOM 2127 N N . ASN A 1 297 ? 5.856 -10.923 -13.287 1.00 97.44 297 ASN A N 1
ATOM 2128 C CA . ASN A 1 297 ? 5.682 -9.493 -13.528 1.00 97.44 297 ASN A CA 1
ATOM 2129 C C . ASN A 1 297 ? 5.964 -9.128 -14.997 1.00 97.44 297 ASN A C 1
ATOM 2131 O O . ASN A 1 297 ? 6.589 -9.900 -15.724 1.00 97.44 297 ASN A O 1
ATOM 2135 N N . ALA A 1 298 ? 5.535 -7.940 -15.424 1.00 97.44 298 ALA A N 1
ATOM 2136 C CA . ALA A 1 298 ? 5.805 -7.407 -16.761 1.00 97.44 298 ALA A CA 1
ATOM 2137 C C . ALA A 1 298 ? 6.042 -5.893 -16.741 1.00 97.44 298 ALA A C 1
ATOM 2139 O O . ALA A 1 298 ? 5.763 -5.223 -15.747 1.00 97.44 298 ALA A O 1
ATOM 2140 N N . SER A 1 299 ? 6.526 -5.359 -17.861 1.00 97.00 299 SER A N 1
ATOM 2141 C CA . SER A 1 299 ? 6.713 -3.922 -18.053 1.00 97.00 299 SER A CA 1
ATOM 2142 C C . SER A 1 299 ? 6.085 -3.441 -19.356 1.00 97.00 299 SER A C 1
ATOM 2144 O O . SER A 1 299 ? 5.885 -4.232 -20.279 1.00 97.00 299 SER A O 1
ATOM 2146 N N . ASP A 1 300 ? 5.825 -2.139 -19.439 1.00 95.50 300 ASP A N 1
ATOM 2147 C CA . ASP A 1 300 ? 5.417 -1.480 -20.677 1.00 95.50 300 ASP A CA 1
ATOM 2148 C C . ASP A 1 300 ? 6.565 -1.452 -21.695 1.00 95.50 300 ASP A C 1
ATOM 2150 O O . ASP A 1 300 ? 7.577 -0.798 -21.437 1.00 95.50 300 ASP A O 1
ATOM 2154 N N . PRO A 1 301 ? 6.433 -2.112 -22.862 1.00 93.50 301 PRO A N 1
ATOM 2155 C CA . PRO A 1 301 ? 7.489 -2.115 -23.869 1.00 93.50 301 PRO A CA 1
ATOM 2156 C C . PRO A 1 301 ? 7.766 -0.725 -24.458 1.00 93.50 301 PRO A C 1
ATOM 2158 O O . PRO A 1 301 ? 8.870 -0.490 -24.941 1.00 93.50 301 PRO A O 1
ATOM 2161 N N . ALA A 1 302 ? 6.795 0.195 -24.424 1.00 94.12 302 ALA A N 1
ATOM 2162 C CA . ALA A 1 302 ? 6.971 1.564 -24.904 1.00 94.12 302 ALA A CA 1
ATOM 2163 C C . ALA A 1 302 ? 7.592 2.490 -23.847 1.00 94.12 302 ALA A C 1
ATOM 2165 O O . ALA A 1 302 ? 8.128 3.543 -24.188 1.00 94.12 302 ALA A O 1
ATOM 2166 N N . ASN A 1 303 ? 7.523 2.111 -22.570 1.00 95.00 303 ASN A N 1
ATOM 2167 C CA . ASN A 1 303 ? 8.001 2.916 -21.455 1.00 95.00 303 ASN A CA 1
ATOM 2168 C C . ASN A 1 303 ? 8.590 2.008 -20.371 1.00 95.00 303 ASN A C 1
ATOM 2170 O O . ASN A 1 303 ? 8.002 1.815 -19.307 1.00 95.00 303 ASN A O 1
ATOM 2174 N N . LEU A 1 304 ? 9.740 1.406 -20.662 1.00 96.69 304 LEU A N 1
ATOM 2175 C CA . LEU A 1 304 ? 10.419 0.520 -19.722 1.00 96.69 304 LEU A CA 1
ATOM 2176 C C . LEU A 1 304 ? 11.009 1.314 -18.542 1.00 96.69 304 LEU A C 1
ATOM 2178 O O . LEU A 1 304 ? 11.553 2.401 -18.750 1.00 96.69 304 LEU A O 1
ATOM 2182 N N . PRO A 1 305 ? 10.994 0.756 -17.318 1.00 97.44 305 PRO A N 1
ATOM 2183 C CA . PRO A 1 305 ? 11.897 1.194 -16.257 1.00 97.44 305 PRO A CA 1
ATOM 2184 C C . PRO A 1 305 ? 13.362 1.180 -16.722 1.00 97.44 305 PRO A C 1
ATOM 2186 O O . PRO A 1 305 ? 13.729 0.371 -17.577 1.00 97.44 305 PRO A O 1
ATOM 2189 N N . GLN A 1 306 ? 14.240 1.999 -16.132 1.00 97.00 306 GLN A N 1
ATOM 2190 C CA . GLN A 1 306 ? 15.681 1.904 -16.431 1.00 97.00 306 GLN A CA 1
ATOM 2191 C C . GLN A 1 306 ? 16.231 0.506 -16.128 1.00 97.00 306 GLN A C 1
ATOM 2193 O O . GLN A 1 306 ? 16.925 -0.067 -16.962 1.00 97.00 306 GLN A O 1
ATOM 2198 N N . TYR A 1 307 ? 15.878 -0.063 -14.976 1.00 97.31 307 TYR A N 1
ATOM 2199 C CA . TYR A 1 307 ? 16.177 -1.448 -14.622 1.00 97.31 307 TYR A CA 1
ATOM 2200 C C . TYR A 1 307 ? 14.903 -2.162 -14.175 1.00 97.31 307 TYR A C 1
ATOM 2202 O O . TYR A 1 307 ? 14.100 -1.615 -13.418 1.00 97.31 307 TYR A O 1
ATOM 2210 N N . GLY A 1 308 ? 14.729 -3.416 -14.586 1.00 96.19 308 GLY A N 1
ATOM 2211 C CA . GLY A 1 308 ? 13.598 -4.221 -14.126 1.00 96.19 308 GLY A CA 1
ATOM 2212 C C . GLY A 1 308 ? 13.661 -4.485 -12.621 1.00 96.19 308 GLY A C 1
ATOM 2213 O O . GLY A 1 308 ? 12.691 -4.268 -11.889 1.00 96.19 308 GLY A O 1
ATOM 2214 N N . LEU A 1 309 ? 14.848 -4.888 -12.161 1.00 97.12 309 LEU A N 1
ATOM 2215 C CA . LEU A 1 309 ? 15.143 -5.236 -10.775 1.00 97.12 309 LEU A CA 1
ATOM 2216 C C . LEU A 1 309 ? 16.358 -4.457 -10.266 1.00 97.12 309 LEU A C 1
ATOM 2218 O O . LEU A 1 309 ? 17.356 -4.304 -10.977 1.00 97.12 309 LEU A O 1
ATOM 2222 N N . ARG A 1 310 ? 16.303 -4.030 -9.002 1.00 95.75 310 ARG A N 1
ATOM 2223 C CA . ARG A 1 310 ? 17.451 -3.498 -8.266 1.00 95.75 310 ARG A CA 1
ATOM 2224 C C . ARG A 1 310 ? 17.586 -4.116 -6.882 1.00 95.75 310 ARG A C 1
ATOM 2226 O O . ARG A 1 310 ? 16.628 -4.137 -6.114 1.00 95.75 310 ARG A O 1
ATOM 2233 N N . VAL A 1 311 ? 18.808 -4.490 -6.513 1.00 95.56 311 VAL A N 1
ATOM 2234 C CA . VAL A 1 311 ? 19.168 -4.850 -5.137 1.00 95.56 311 VAL A CA 1
ATOM 2235 C C . VAL A 1 311 ? 20.352 -4.011 -4.679 1.00 95.56 311 VAL A C 1
ATOM 2237 O O . VAL A 1 311 ? 21.421 -4.063 -5.280 1.00 95.56 311 VAL A O 1
ATOM 2240 N N . ALA A 1 312 ? 20.168 -3.233 -3.611 1.00 91.56 312 ALA A N 1
ATOM 2241 C CA . ALA A 1 312 ? 21.257 -2.498 -2.973 1.00 91.56 312 ALA A CA 1
ATOM 2242 C C . ALA A 1 312 ? 21.912 -3.312 -1.847 1.00 91.56 312 ALA A C 1
ATOM 2244 O O . ALA A 1 312 ? 23.129 -3.444 -1.816 1.00 91.56 312 ALA A O 1
ATOM 2245 N N . ALA A 1 313 ? 21.087 -3.888 -0.973 1.00 88.25 313 ALA A N 1
ATOM 2246 C CA . ALA A 1 313 ? 21.439 -4.911 0.002 1.00 88.25 313 ALA A CA 1
ATOM 2247 C C . ALA A 1 313 ? 20.243 -5.867 0.191 1.00 88.25 313 ALA A C 1
ATOM 2249 O O . ALA A 1 313 ? 19.089 -5.516 -0.092 1.00 88.25 313 ALA A O 1
ATOM 2250 N N . GLY A 1 314 ? 20.512 -7.085 0.662 1.00 89.88 314 GLY A N 1
ATOM 2251 C CA . GLY A 1 314 ? 19.496 -8.131 0.809 1.00 89.88 314 GLY A CA 1
ATOM 2252 C C . GLY A 1 314 ? 19.314 -8.969 -0.458 1.00 89.88 314 GLY A C 1
ATOM 2253 O O . GLY A 1 314 ? 20.254 -9.112 -1.238 1.00 89.88 314 GLY A O 1
ATOM 2254 N N . ASN A 1 315 ? 18.118 -9.528 -0.663 1.00 93.75 315 ASN A N 1
ATOM 2255 C CA . ASN A 1 315 ? 17.881 -10.523 -1.714 1.00 93.75 315 ASN A CA 1
ATOM 2256 C C . ASN A 1 315 ? 16.631 -10.224 -2.548 1.00 93.75 315 ASN A C 1
ATOM 2258 O O . ASN A 1 315 ? 15.572 -9.948 -1.982 1.00 93.75 315 ASN A O 1
ATOM 2262 N N . ILE A 1 316 ? 16.732 -10.386 -3.872 1.00 97.06 316 ILE A N 1
ATOM 2263 C CA . ILE A 1 316 ? 15.575 -10.630 -4.745 1.00 97.06 316 ILE A CA 1
ATOM 2264 C C . ILE A 1 316 ? 15.625 -12.069 -5.258 1.00 97.06 316 ILE A C 1
ATOM 2266 O O . ILE A 1 316 ? 16.656 -12.518 -5.743 1.00 97.06 316 ILE A O 1
ATOM 2270 N N . TYR A 1 317 ? 14.506 -12.775 -5.188 1.00 97.12 317 TYR A N 1
ATOM 2271 C CA . TYR A 1 317 ? 14.309 -14.105 -5.748 1.00 97.12 317 TYR A CA 1
ATOM 2272 C C . TYR A 1 317 ? 13.361 -14.004 -6.935 1.00 97.12 317 TYR A C 1
ATOM 2274 O O . TYR A 1 317 ? 12.268 -13.439 -6.827 1.00 97.12 317 TYR A O 1
ATOM 2282 N N . LYS A 1 318 ? 13.778 -14.543 -8.073 1.00 96.38 318 LYS A N 1
ATOM 2283 C CA . LYS A 1 318 ? 13.003 -14.521 -9.308 1.00 96.38 318 LYS A CA 1
ATOM 2284 C C . LYS A 1 318 ? 12.160 -15.786 -9.425 1.00 96.38 318 LYS A C 1
ATOM 2286 O O . LYS A 1 318 ? 12.555 -16.863 -9.003 1.00 96.38 318 LYS A O 1
ATOM 2291 N N . GLY A 1 319 ? 10.992 -15.653 -10.036 1.00 94.94 319 GLY A N 1
ATOM 2292 C CA . GLY A 1 319 ? 10.191 -16.777 -10.501 1.00 94.94 319 GLY A CA 1
ATOM 2293 C C . GLY A 1 319 ? 9.270 -16.342 -11.635 1.00 94.94 319 GLY A C 1
ATOM 2294 O 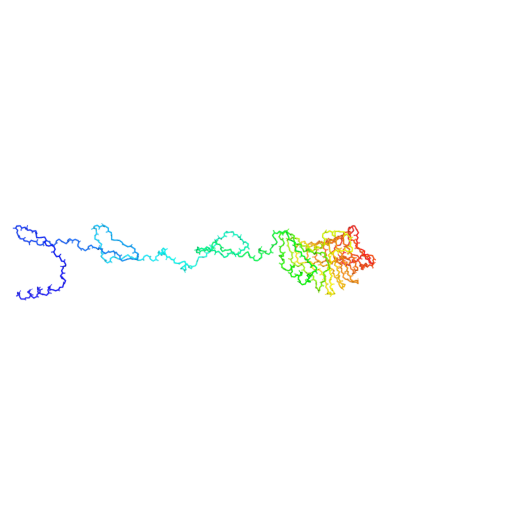O . GLY A 1 319 ? 8.620 -15.302 -11.568 1.00 94.94 319 GLY A O 1
ATOM 2295 N N . GLY A 1 320 ? 9.222 -17.115 -12.717 1.00 94.75 320 GLY A N 1
ATOM 2296 C CA . GLY A 1 320 ? 8.479 -16.724 -13.919 1.00 94.75 320 GLY A CA 1
ATOM 2297 C C . GLY A 1 320 ? 8.976 -15.407 -14.538 1.00 94.75 320 GLY A C 1
ATOM 2298 O O . GLY A 1 320 ? 10.134 -15.019 -14.365 1.00 94.75 320 GLY A O 1
ATOM 2299 N N . ALA A 1 321 ? 8.092 -14.720 -15.269 1.00 95.38 321 ALA A N 1
ATOM 2300 C CA . ALA A 1 321 ? 8.412 -13.455 -15.931 1.00 95.38 321 ALA A CA 1
ATOM 2301 C C . ALA A 1 321 ? 8.809 -12.359 -14.926 1.00 95.38 321 ALA A C 1
ATOM 2303 O O . ALA A 1 321 ? 8.283 -12.291 -13.814 1.00 95.38 321 ALA A O 1
ATOM 2304 N N . GLN A 1 322 ? 9.752 -11.512 -15.327 1.00 96.50 322 GLN A N 1
ATOM 2305 C CA . GLN A 1 322 ? 10.282 -10.413 -14.523 1.00 96.50 322 GLN A CA 1
ATOM 2306 C C . GLN A 1 322 ? 9.944 -9.079 -15.193 1.00 96.50 322 GLN A C 1
ATOM 2308 O O . GLN A 1 322 ? 9.767 -9.057 -16.415 1.00 96.50 322 GLN A O 1
ATOM 2313 N N . PRO A 1 323 ? 9.887 -7.962 -14.443 1.00 96.19 323 PRO A N 1
ATOM 2314 C CA . PRO A 1 323 ? 9.802 -6.651 -15.068 1.00 96.19 323 PRO A CA 1
ATOM 2315 C C . PRO A 1 323 ? 11.005 -6.483 -15.998 1.00 96.19 323 PRO A C 1
ATOM 2317 O O . PRO A 1 323 ? 12.145 -6.699 -15.588 1.00 96.19 323 PRO A O 1
ATOM 2320 N N . ALA A 1 324 ? 10.757 -6.116 -17.250 1.00 96.19 324 ALA A N 1
ATOM 2321 C CA . ALA A 1 324 ? 11.822 -5.722 -18.157 1.00 96.19 324 ALA A CA 1
ATOM 2322 C C . ALA A 1 324 ? 12.307 -4.313 -17.791 1.00 96.19 324 ALA A C 1
ATOM 2324 O O . ALA A 1 324 ? 11.515 -3.483 -17.337 1.00 96.19 324 ALA A O 1
ATOM 2325 N N . GLY A 1 325 ? 13.591 -4.046 -18.004 1.00 96.38 325 GLY A N 1
ATOM 2326 C CA . GLY A 1 325 ? 14.154 -2.701 -17.979 1.00 96.38 325 GLY A CA 1
ATOM 2327 C C . GLY A 1 325 ? 14.903 -2.401 -19.272 1.00 96.38 325 GLY A C 1
ATOM 2328 O O . GLY A 1 325 ? 15.200 -3.313 -20.045 1.00 96.38 325 GLY A O 1
ATOM 2329 N N . VAL A 1 326 ? 15.229 -1.126 -19.495 1.00 96.94 326 VAL A N 1
ATOM 2330 C CA . VAL A 1 326 ? 16.169 -0.705 -20.551 1.00 96.94 326 VAL A CA 1
ATOM 2331 C C . VAL A 1 326 ? 17.511 -1.423 -20.372 1.00 96.94 326 VAL A C 1
ATOM 2333 O O . VAL A 1 326 ? 18.129 -1.875 -21.335 1.00 96.94 326 VAL A O 1
ATOM 2336 N N . TRP A 1 327 ? 17.925 -1.576 -19.117 1.00 94.38 327 TRP A N 1
ATOM 2337 C CA . TRP A 1 327 ? 19.016 -2.426 -18.672 1.00 94.38 327 TRP A CA 1
ATOM 2338 C C . TRP A 1 327 ? 18.467 -3.596 -17.848 1.00 94.38 327 TRP A C 1
ATOM 2340 O O . TRP A 1 327 ? 17.408 -3.498 -17.225 1.00 94.38 327 TRP A O 1
ATOM 2350 N N . ALA A 1 328 ? 19.196 -4.714 -17.844 1.00 83.25 328 ALA A N 1
ATOM 2351 C CA . ALA A 1 328 ? 18.703 -5.974 -17.290 1.00 83.25 328 ALA A CA 1
ATOM 2352 C C . ALA A 1 328 ? 18.416 -5.896 -15.778 1.00 83.25 328 ALA A C 1
ATOM 2354 O O . ALA A 1 328 ? 17.265 -5.990 -15.356 1.00 83.25 328 ALA A O 1
ATOM 2355 N N . GLU A 1 329 ? 19.445 -5.718 -14.950 1.00 92.75 329 GLU A N 1
ATOM 2356 C CA . GLU A 1 329 ? 19.340 -5.735 -13.486 1.00 92.75 329 GLU A CA 1
ATOM 2357 C C . GLU A 1 329 ? 20.426 -4.823 -12.882 1.00 92.75 329 GLU A C 1
ATOM 2359 O O . GLU A 1 329 ? 21.490 -4.642 -13.476 1.00 92.75 329 GLU A O 1
ATOM 2364 N N . SER A 1 330 ? 20.169 -4.242 -11.706 1.00 93.12 330 SER A N 1
ATOM 2365 C CA . SER A 1 330 ? 21.137 -3.429 -10.953 1.00 93.12 330 SER A CA 1
ATOM 2366 C C . SER A 1 330 ? 21.443 -4.083 -9.604 1.00 93.12 330 SER A C 1
ATOM 2368 O O . SER A 1 330 ? 20.554 -4.242 -8.768 1.00 93.12 330 SER A O 1
ATOM 2370 N N . VAL A 1 331 ? 22.702 -4.457 -9.372 1.00 92.81 331 VAL A N 1
ATOM 2371 C CA . VAL A 1 331 ? 23.155 -5.068 -8.113 1.00 92.81 331 VAL A CA 1
ATOM 2372 C C . VAL A 1 331 ? 24.285 -4.223 -7.528 1.00 92.81 331 VAL A C 1
ATOM 2374 O O . VAL A 1 331 ? 25.341 -4.099 -8.145 1.00 92.81 331 VAL A O 1
ATOM 2377 N N . ASN A 1 332 ? 24.070 -3.648 -6.341 1.00 89.44 332 ASN A N 1
ATOM 2378 C CA . ASN A 1 332 ? 25.098 -2.912 -5.597 1.00 89.44 332 ASN A CA 1
ATOM 2379 C C . ASN A 1 332 ? 25.653 -3.757 -4.433 1.00 89.44 332 ASN A C 1
ATOM 2381 O O . ASN A 1 332 ? 25.157 -4.841 -4.125 1.00 89.44 332 ASN A O 1
ATOM 2385 N N . THR A 1 333 ? 26.716 -3.258 -3.798 1.00 77.62 333 THR A N 1
ATOM 2386 C CA . THR A 1 333 ? 27.565 -3.990 -2.848 1.00 77.62 333 THR A CA 1
ATOM 2387 C C . THR A 1 333 ? 26.788 -4.608 -1.678 1.00 77.62 333 THR A C 1
ATOM 2389 O O . THR A 1 333 ? 26.422 -3.918 -0.730 1.00 77.62 333 THR A O 1
ATOM 2392 N N . GLY A 1 334 ? 26.605 -5.932 -1.732 1.00 79.62 334 GLY A N 1
ATOM 2393 C CA . GLY A 1 334 ? 25.956 -6.743 -0.694 1.00 79.62 334 GLY A CA 1
ATOM 2394 C C . GLY A 1 334 ? 24.557 -7.251 -1.058 1.00 79.62 334 GLY A C 1
ATOM 2395 O O . GLY A 1 334 ? 23.982 -8.029 -0.300 1.00 79.62 334 GLY A O 1
ATOM 2396 N N . GLY A 1 335 ? 24.005 -6.829 -2.198 1.00 88.94 335 GLY A N 1
ATOM 2397 C CA . GLY A 1 335 ? 22.763 -7.361 -2.751 1.00 88.94 335 GLY A CA 1
ATOM 2398 C C . GLY A 1 335 ? 22.964 -8.644 -3.559 1.00 88.94 335 GLY A C 1
ATOM 2399 O O . GLY A 1 335 ? 24.000 -8.820 -4.198 1.00 88.94 335 GLY A O 1
ATOM 2400 N N . GLN A 1 336 ? 21.961 -9.522 -3.574 1.00 94.31 336 GLN A N 1
ATOM 2401 C CA . GLN A 1 336 ? 21.952 -10.723 -4.413 1.00 94.31 336 GLN A CA 1
ATOM 2402 C C . GLN A 1 336 ? 20.619 -10.875 -5.151 1.00 94.31 336 GLN A C 1
ATOM 2404 O O . GLN A 1 336 ? 19.548 -10.606 -4.601 1.00 94.31 336 GLN A O 1
ATOM 2409 N N . ILE A 1 337 ? 20.692 -11.319 -6.407 1.00 94.88 337 ILE A N 1
ATOM 2410 C CA . ILE A 1 337 ? 19.533 -11.743 -7.193 1.00 94.88 337 ILE A CA 1
ATOM 2411 C C . ILE A 1 337 ? 19.668 -13.243 -7.433 1.00 94.88 337 ILE A C 1
ATOM 2413 O O . ILE A 1 337 ? 20.654 -13.703 -8.006 1.00 94.88 337 ILE A O 1
ATOM 2417 N N . TRP A 1 338 ? 18.669 -13.991 -6.990 1.00 92.69 338 TRP A N 1
ATOM 2418 C CA . TRP A 1 338 ? 18.580 -15.438 -7.108 1.00 92.69 338 TRP A CA 1
ATOM 2419 C C . TRP A 1 338 ? 17.585 -15.797 -8.211 1.00 92.69 338 TRP A C 1
ATOM 2421 O O . TRP A 1 338 ? 16.543 -15.152 -8.350 1.00 92.69 338 TRP A O 1
ATOM 2431 N N . SER A 1 339 ? 17.930 -16.800 -9.013 1.00 87.06 339 SER A N 1
ATOM 2432 C CA . SER A 1 339 ? 17.084 -17.366 -10.071 1.00 87.06 339 SER A CA 1
ATOM 2433 C C . SER A 1 339 ? 16.334 -18.599 -9.605 1.00 87.06 339 SER A C 1
ATOM 2435 O O . SER A 1 339 ? 16.977 -19.397 -8.886 1.00 87.06 339 SER A O 1
#